Protein AF-A0A820AQL3-F1 (afdb_monomer_lite)

Radius of gyration: 40.83 Å; chains: 1; bounding box: 112×100×70 Å

Foldseek 3Di:
DVLVVVLVVVLVVCVVCPVPQDPDPCPNVCSCVVSVVVVVVVVVVVVVVVVVVVVVVPPPDDDDDDDDDDDDDDPVVVVVVVVVVVVVVVVVVVVVVVVVVVVVVVVVVPPDDDPDPDDDDDPPRDPPVQFDAAPQQRDTADPPAFDWDQDPVRDIGTHRDPVSVVCVVVVPHSCVPCNGPNVCVVVVNPDDPPPPPPPPPPDDDDDDDDPPDDPVRVVVVVPDDVVVVVVVVVVVVVVVVVVVD

Structure (mmCIF, N/CA/C/O backbone):
data_AF-A0A820AQL3-F1
#
_entry.id   AF-A0A820AQL3-F1
#
loop_
_atom_site.group_PDB
_atom_site.id
_atom_site.type_symbol
_atom_site.label_atom_id
_atom_site.label_alt_id
_atom_site.label_comp_id
_atom_site.label_asym_id
_atom_site.label_entity_id
_atom_site.label_seq_id
_atom_site.pdbx_PDB_ins_code
_atom_site.Cartn_x
_atom_site.Cartn_y
_atom_site.Cartn_z
_atom_site.occupancy
_atom_site.B_iso_or_equiv
_atom_site.auth_seq_id
_atom_site.auth_comp_id
_atom_site.auth_asym_id
_atom_site.auth_atom_id
_atom_site.pdbx_PDB_model_num
ATOM 1 N N . MET A 1 1 ? 27.859 33.025 -12.925 1.00 47.66 1 MET A N 1
ATOM 2 C CA . MET A 1 1 ? 26.865 32.312 -13.762 1.00 47.66 1 MET A CA 1
ATOM 3 C C . MET A 1 1 ? 26.983 30.787 -13.636 1.00 47.66 1 MET A C 1
ATOM 5 O O . MET A 1 1 ? 25.977 30.152 -13.358 1.00 47.66 1 MET A O 1
ATOM 9 N N . PHE A 1 2 ? 28.187 30.200 -13.704 1.00 46.31 2 PHE A N 1
ATOM 10 C CA . PHE A 1 2 ? 28.413 28.748 -13.532 1.00 46.31 2 PHE A CA 1
ATOM 11 C C . PHE A 1 2 ? 27.890 28.139 -12.211 1.00 46.31 2 PHE A C 1
ATOM 13 O O . PHE A 1 2 ? 27.293 27.067 -12.233 1.00 46.31 2 PHE A O 1
ATOM 20 N N . PHE A 1 3 ? 28.024 28.841 -11.079 1.00 51.28 3 PHE A N 1
ATOM 21 C CA . PHE A 1 3 ? 27.551 28.364 -9.765 1.00 51.28 3 PHE A CA 1
ATOM 22 C C . PHE A 1 3 ? 26.022 28.274 -9.621 1.00 51.28 3 PHE A C 1
ATOM 24 O O . PHE A 1 3 ? 25.519 27.458 -8.850 1.00 51.28 3 PHE A O 1
ATOM 31 N N . PHE A 1 4 ? 25.271 29.090 -10.364 1.00 53.94 4 PHE A N 1
ATOM 32 C CA . PHE A 1 4 ? 23.806 29.029 -10.354 1.00 53.94 4 PHE A CA 1
ATOM 33 C C . PHE A 1 4 ? 23.299 27.839 -11.179 1.00 53.94 4 PHE A C 1
ATOM 35 O O . PHE A 1 4 ? 22.382 27.145 -10.747 1.00 53.94 4 PHE A O 1
ATOM 42 N N . CYS A 1 5 ? 23.938 27.540 -12.316 1.00 53.72 5 CYS A N 1
ATOM 43 C CA . CYS A 1 5 ? 23.576 26.381 -13.135 1.00 53.72 5 CYS A CA 1
ATOM 44 C C . CYS A 1 5 ? 23.839 25.044 -12.426 1.00 53.72 5 CYS A C 1
ATOM 46 O O . CYS A 1 5 ? 23.007 24.144 -12.525 1.00 53.72 5 CYS A O 1
ATOM 48 N N . SER A 1 6 ? 24.943 24.903 -11.681 1.00 58.06 6 SER A N 1
ATOM 49 C CA . SER A 1 6 ? 25.246 23.649 -10.969 1.00 58.06 6 SER A CA 1
ATOM 50 C C . SER A 1 6 ? 24.235 23.342 -9.858 1.00 58.06 6 SER A C 1
ATOM 52 O O . SER A 1 6 ? 23.802 22.199 -9.727 1.00 58.06 6 SER A O 1
ATOM 54 N N . ASN A 1 7 ? 23.781 24.361 -9.120 1.00 59.97 7 ASN A N 1
ATOM 55 C CA . ASN A 1 7 ? 22.754 24.208 -8.085 1.00 59.97 7 ASN A CA 1
ATOM 56 C C . ASN A 1 7 ? 21.384 23.829 -8.672 1.00 59.97 7 ASN A C 1
ATOM 58 O O . ASN A 1 7 ? 20.703 22.961 -8.129 1.00 59.97 7 ASN A O 1
ATOM 62 N N . ILE A 1 8 ? 20.994 24.416 -9.809 1.00 63.12 8 ILE A N 1
ATOM 63 C CA . ILE A 1 8 ? 19.720 24.095 -10.476 1.00 63.12 8 ILE A CA 1
ATOM 64 C C . ILE A 1 8 ? 19.709 22.645 -10.982 1.00 63.12 8 ILE A C 1
ATOM 66 O O . ILE A 1 8 ? 18.712 21.945 -10.814 1.00 63.12 8 ILE A O 1
ATOM 70 N N . ILE A 1 9 ? 20.822 22.162 -11.545 1.00 62.19 9 ILE A N 1
ATOM 71 C CA . ILE A 1 9 ? 20.954 20.771 -12.009 1.00 62.19 9 ILE A CA 1
ATOM 72 C C . ILE A 1 9 ? 20.856 19.786 -10.833 1.00 62.19 9 ILE A C 1
ATOM 74 O O . ILE A 1 9 ? 20.228 18.731 -10.965 1.00 62.19 9 ILE A O 1
ATOM 78 N N . PHE A 1 10 ? 21.414 20.134 -9.670 1.00 60.38 10 PHE A N 1
ATOM 79 C CA . PHE A 1 10 ? 21.362 19.295 -8.470 1.00 60.38 10 PHE A CA 1
ATOM 80 C C . PHE A 1 10 ? 19.966 19.257 -7.835 1.00 60.38 10 PHE A C 1
ATOM 82 O O . PHE A 1 10 ? 19.490 18.184 -7.470 1.00 60.38 10 PHE A O 1
ATOM 89 N N . ILE A 1 11 ? 19.262 20.394 -7.791 1.00 60.78 11 ILE A N 1
ATOM 90 C CA . ILE A 1 11 ? 17.858 20.474 -7.353 1.00 60.78 11 ILE A CA 1
ATOM 91 C C . ILE A 1 11 ? 16.955 19.677 -8.301 1.00 60.78 11 ILE A C 1
ATOM 93 O O . ILE A 1 11 ? 16.119 18.897 -7.852 1.00 60.78 11 ILE A O 1
ATOM 97 N N . HIS A 1 12 ? 17.156 19.810 -9.614 1.00 60.25 12 HIS A N 1
ATOM 98 C CA . HIS A 1 12 ? 16.385 19.070 -10.612 1.00 60.25 12 HIS A CA 1
ATOM 99 C C . HIS A 1 12 ? 16.625 17.555 -10.514 1.00 60.25 12 HIS A C 1
ATOM 101 O O . HIS A 1 12 ? 15.682 16.766 -10.587 1.00 60.25 12 HIS A O 1
ATOM 107 N N . SER A 1 13 ? 17.873 17.143 -10.279 1.00 56.06 13 SER A N 1
ATOM 108 C CA . SER A 1 13 ? 18.220 15.740 -10.038 1.00 56.06 13 SER A CA 1
ATOM 109 C C . SER A 1 13 ? 17.605 15.235 -8.727 1.00 56.06 13 SER A C 1
ATOM 111 O O . SER A 1 13 ? 16.966 14.187 -8.726 1.00 56.06 13 SER A O 1
ATOM 113 N N . GLY A 1 14 ? 17.685 16.009 -7.640 1.00 56.53 14 GLY A N 1
ATOM 114 C CA . GLY A 1 14 ? 17.057 15.685 -6.354 1.00 56.53 14 GLY A CA 1
ATOM 115 C C . GLY A 1 14 ? 15.532 15.551 -6.430 1.00 56.53 14 GLY A C 1
ATOM 116 O O . GLY A 1 14 ? 14.967 14.635 -5.840 1.00 56.53 14 GLY A O 1
ATOM 117 N N . CYS A 1 15 ? 14.856 16.395 -7.217 1.00 55.09 15 CYS A N 1
ATOM 118 C CA . CYS A 1 15 ? 13.415 16.282 -7.459 1.00 55.09 15 CYS A CA 1
ATOM 119 C C . CYS A 1 15 ? 13.051 15.068 -8.326 1.00 55.09 15 CYS A C 1
ATOM 121 O O . CYS A 1 15 ? 12.043 14.416 -8.056 1.00 55.09 15 CYS A O 1
ATOM 123 N N . LYS A 1 16 ? 13.866 14.726 -9.336 1.00 50.19 16 LYS A N 1
ATOM 124 C CA . LYS A 1 16 ? 13.631 13.552 -10.194 1.00 50.19 16 LYS A CA 1
ATOM 125 C C . LYS A 1 16 ? 13.713 12.239 -9.406 1.00 50.19 16 LYS A C 1
ATOM 127 O O . LYS A 1 16 ? 12.907 11.348 -9.650 1.00 50.19 16 LYS A O 1
ATOM 132 N N . TYR A 1 17 ? 14.617 12.168 -8.427 1.00 49.00 17 TYR A N 1
ATOM 133 C CA . TYR A 1 17 ? 14.783 11.021 -7.527 1.00 49.00 17 TYR A CA 1
ATOM 134 C C . TYR A 1 17 ? 13.978 11.128 -6.220 1.00 49.00 17 TYR A C 1
ATOM 136 O O . TYR A 1 17 ? 14.077 10.249 -5.377 1.00 49.00 17 TYR A O 1
ATOM 144 N N . SER A 1 18 ? 13.107 12.132 -6.041 1.00 50.16 18 SER A N 1
ATOM 145 C CA . SER A 1 18 ? 12.208 12.201 -4.870 1.00 50.16 18 SER A CA 1
ATOM 146 C C . SER A 1 18 ? 11.239 11.012 -4.787 1.00 50.16 18 SER A C 1
ATOM 148 O O . SER A 1 18 ? 10.683 10.745 -3.722 1.00 50.16 18 SER A O 1
ATOM 150 N N . ASN A 1 19 ? 11.015 10.328 -5.912 1.00 46.38 19 ASN A N 1
ATOM 151 C CA . ASN A 1 19 ? 10.163 9.145 -6.002 1.00 46.38 19 ASN A CA 1
ATOM 152 C C . ASN A 1 19 ? 10.950 7.829 -5.850 1.00 46.38 19 ASN A C 1
ATOM 154 O O . ASN A 1 19 ? 10.332 6.783 -5.662 1.00 46.38 19 ASN A O 1
ATOM 158 N N . ASP A 1 20 ? 12.285 7.888 -5.887 1.00 48.34 20 ASP A N 1
ATOM 159 C CA . ASP A 1 20 ? 13.184 6.747 -5.732 1.00 48.34 20 ASP A CA 1
ATOM 160 C C . ASP A 1 20 ? 13.822 6.816 -4.342 1.00 48.34 20 ASP A C 1
ATOM 162 O O . ASP A 1 20 ? 14.602 7.710 -4.043 1.00 48.34 20 ASP A O 1
ATOM 166 N N . CYS A 1 21 ? 13.425 5.881 -3.479 1.00 51.12 21 CYS A N 1
ATOM 167 C CA . CYS A 1 21 ? 13.721 5.789 -2.045 1.00 51.12 21 CYS A CA 1
ATOM 168 C C . CYS A 1 21 ? 15.082 6.399 -1.608 1.00 51.12 21 CYS A C 1
ATOM 170 O O . CYS A 1 21 ? 16.100 5.704 -1.662 1.00 51.12 21 CYS A O 1
ATOM 172 N N . PRO A 1 22 ? 15.130 7.662 -1.129 1.00 48.88 22 PRO A N 1
ATOM 173 C CA . PRO A 1 22 ? 16.372 8.253 -0.646 1.00 48.88 22 PRO A CA 1
ATOM 174 C C . PRO A 1 22 ? 16.693 7.747 0.768 1.00 48.88 22 PRO A C 1
ATOM 176 O O . PRO A 1 22 ? 15.823 7.687 1.635 1.00 48.88 22 PRO A O 1
ATOM 179 N N . ILE A 1 23 ? 17.966 7.424 1.016 1.00 52.47 23 ILE A N 1
ATOM 180 C CA . ILE A 1 23 ? 18.467 6.845 2.279 1.00 52.47 23 ILE A CA 1
ATOM 181 C C . ILE A 1 23 ? 18.294 7.779 3.497 1.00 52.47 23 ILE A C 1
ATOM 183 O O . ILE A 1 23 ? 18.308 7.315 4.635 1.00 52.47 23 ILE A O 1
ATOM 187 N N . GLN A 1 24 ? 18.092 9.088 3.282 1.00 52.97 24 GLN A N 1
ATOM 188 C CA . GLN A 1 24 ? 17.836 10.071 4.340 1.00 52.97 24 GLN A CA 1
ATOM 189 C C . GLN A 1 24 ? 16.809 11.128 3.882 1.00 52.97 24 GLN A C 1
ATOM 191 O O . GLN A 1 24 ? 17.106 11.907 2.973 1.00 52.97 24 GLN A O 1
ATOM 196 N N . PRO A 1 25 ? 15.627 11.241 4.527 1.00 58.25 25 PRO A N 1
ATOM 197 C CA . PRO A 1 25 ? 14.600 12.222 4.148 1.00 58.25 25 PRO A CA 1
ATOM 198 C C . PRO A 1 25 ? 15.028 13.681 4.396 1.00 58.25 25 PRO A C 1
ATOM 200 O O . PRO A 1 25 ? 14.437 14.608 3.849 1.00 58.25 25 PRO A O 1
ATOM 203 N N . LEU A 1 26 ? 16.074 13.897 5.200 1.00 60.72 26 LEU A N 1
ATOM 204 C CA . LEU A 1 26 ? 16.623 15.217 5.522 1.00 60.72 26 LEU A CA 1
ATOM 205 C C . LEU A 1 26 ? 17.607 15.744 4.463 1.00 60.72 26 LEU A C 1
ATOM 207 O O . LEU A 1 26 ? 17.922 16.931 4.475 1.00 60.72 26 LEU A O 1
ATOM 211 N N . LEU A 1 27 ? 18.069 14.909 3.523 1.00 65.19 27 LEU A N 1
ATOM 212 C CA . LEU A 1 27 ? 19.092 15.288 2.537 1.00 65.19 27 LEU A CA 1
ATOM 213 C C . LEU A 1 27 ? 18.632 16.446 1.630 1.00 65.19 27 LEU A C 1
ATOM 215 O O . LEU A 1 27 ? 19.393 17.372 1.354 1.00 65.19 27 LEU A O 1
ATOM 219 N N . ILE A 1 28 ? 17.354 16.441 1.235 1.00 64.50 28 ILE A N 1
ATOM 220 C CA . ILE A 1 28 ? 16.739 17.510 0.429 1.00 64.50 28 ILE A CA 1
ATOM 221 C C . ILE A 1 28 ? 16.724 18.835 1.207 1.00 64.50 28 ILE A C 1
ATOM 223 O O . ILE A 1 28 ? 16.988 19.894 0.639 1.00 64.50 28 ILE A O 1
ATOM 227 N N . ILE A 1 29 ? 16.474 18.776 2.519 1.00 66.00 29 ILE A N 1
ATOM 228 C CA . ILE A 1 29 ? 16.432 19.947 3.403 1.00 66.00 29 ILE A CA 1
ATOM 229 C C . ILE A 1 29 ? 17.839 20.536 3.574 1.00 66.00 29 ILE A C 1
ATOM 231 O O . ILE A 1 29 ? 18.009 21.748 3.449 1.00 66.00 29 ILE A O 1
ATOM 235 N N . TYR A 1 30 ? 18.862 19.699 3.774 1.00 66.38 30 TYR A N 1
ATOM 236 C CA . TYR A 1 30 ? 20.252 20.157 3.880 1.00 66.38 30 TYR A CA 1
ATOM 237 C C . TYR A 1 30 ? 20.759 20.819 2.592 1.00 66.38 30 TYR A C 1
ATOM 239 O O . TYR A 1 30 ? 21.483 21.811 2.671 1.00 66.38 30 TYR A O 1
ATOM 247 N N . HIS A 1 31 ? 20.336 20.348 1.415 1.00 67.56 31 HIS A N 1
ATOM 248 C CA . HIS A 1 31 ? 20.703 20.990 0.149 1.00 67.56 31 HIS A CA 1
ATOM 249 C C . HIS A 1 31 ? 19.981 22.316 -0.101 1.00 67.56 31 HIS A C 1
ATOM 251 O O . HIS A 1 31 ? 20.602 23.263 -0.585 1.00 67.56 31 HIS A O 1
ATOM 257 N N . LEU A 1 32 ? 18.702 22.414 0.270 1.00 67.06 32 LEU A N 1
ATOM 258 C CA . LEU A 1 32 ? 17.932 23.658 0.185 1.00 67.06 32 LEU A CA 1
ATOM 259 C C . LEU A 1 32 ? 18.488 24.735 1.124 1.00 67.06 32 LEU A C 1
ATOM 261 O O . LEU A 1 32 ? 18.645 25.887 0.721 1.00 67.06 32 LEU A O 1
ATOM 265 N N . ILE A 1 33 ? 18.836 24.353 2.355 1.00 72.56 33 ILE A N 1
ATOM 266 C CA . ILE A 1 33 ? 19.375 25.275 3.359 1.00 72.56 33 ILE A CA 1
ATOM 267 C C . ILE A 1 33 ? 20.838 25.628 3.042 1.00 72.56 33 ILE A C 1
ATOM 269 O O . ILE A 1 33 ? 21.196 26.803 3.054 1.00 72.56 33 ILE A O 1
ATOM 273 N N . GLY A 1 34 ? 21.676 24.650 2.685 1.00 66.25 34 GLY A N 1
ATOM 274 C CA . GLY A 1 34 ? 23.095 24.872 2.384 1.00 66.25 34 GLY A CA 1
ATOM 275 C C . GLY A 1 34 ? 23.344 25.635 1.077 1.00 66.25 34 GLY A C 1
ATOM 276 O O . GLY A 1 34 ? 24.161 26.554 1.044 1.00 66.25 34 GLY A O 1
ATOM 277 N N . GLY A 1 35 ? 22.616 25.304 0.005 1.00 68.12 35 GLY A N 1
ATOM 278 C CA . GLY A 1 35 ? 22.754 25.968 -1.298 1.00 68.12 35 GLY A CA 1
ATOM 279 C C . GLY A 1 35 ? 22.045 27.325 -1.371 1.00 68.12 35 GLY A C 1
ATOM 280 O O . GLY A 1 35 ? 22.568 28.273 -1.967 1.00 68.12 35 GLY A O 1
ATOM 281 N N . GLY A 1 36 ? 20.878 27.448 -0.727 1.00 71.25 36 GLY A N 1
ATOM 282 C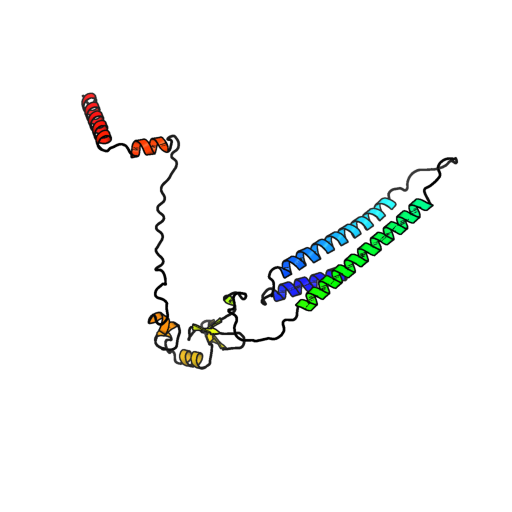 CA . GLY A 1 36 ? 20.074 28.673 -0.726 1.00 71.25 36 GLY A CA 1
ATOM 283 C C . GLY A 1 36 ? 20.710 29.809 0.077 1.00 71.25 36 GLY A C 1
ATOM 284 O O . GLY A 1 36 ? 20.846 30.921 -0.432 1.00 71.25 36 GLY A O 1
ATOM 285 N N . VAL A 1 37 ? 21.166 29.530 1.303 1.00 74.44 37 VAL A N 1
ATOM 286 C CA . VAL A 1 37 ? 21.764 30.550 2.186 1.00 74.44 37 VAL A CA 1
ATOM 287 C C . VAL A 1 37 ? 23.107 31.040 1.638 1.00 74.44 37 VAL A C 1
ATOM 289 O O . VAL A 1 37 ? 23.354 32.246 1.613 1.00 74.44 37 VAL A O 1
ATOM 292 N N . GLY A 1 38 ? 23.937 30.132 1.112 1.00 68.25 38 GLY A N 1
ATOM 293 C CA . GLY A 1 38 ? 25.199 30.497 0.464 1.00 68.25 38 GLY A CA 1
ATOM 294 C C . GLY A 1 38 ? 24.988 31.409 -0.749 1.00 68.25 38 GLY A C 1
ATOM 295 O O . GLY A 1 38 ? 25.639 32.445 -0.863 1.00 68.25 38 GLY A O 1
ATOM 296 N N . SER A 1 39 ? 24.028 31.085 -1.620 1.00 68.94 39 SER A N 1
ATOM 297 C CA . SER A 1 39 ? 23.745 31.877 -2.829 1.00 68.94 39 SER A CA 1
ATOM 298 C C . SER A 1 39 ? 23.207 33.277 -2.512 1.00 68.94 39 SER A C 1
ATOM 300 O O . SER A 1 39 ? 23.585 34.247 -3.171 1.00 68.94 39 SER A O 1
ATOM 302 N N . LEU A 1 40 ? 22.367 33.407 -1.481 1.00 70.50 40 LEU A N 1
ATOM 303 C CA . LEU A 1 40 ? 21.853 34.699 -1.017 1.00 70.50 40 LEU A CA 1
ATOM 304 C C . LEU A 1 40 ? 22.957 35.569 -0.404 1.00 70.50 40 LEU A C 1
ATOM 306 O O . LEU A 1 40 ? 22.997 36.774 -0.655 1.00 70.50 40 LEU A O 1
ATOM 310 N N . PHE A 1 41 ? 23.887 34.966 0.339 1.00 74.94 41 PHE A N 1
ATOM 311 C CA . PHE A 1 41 ? 25.035 35.672 0.907 1.00 74.94 41 PHE A CA 1
ATOM 312 C C . PHE A 1 41 ? 25.996 36.180 -0.183 1.00 74.94 41 PHE A C 1
ATOM 314 O O . PHE A 1 41 ? 26.417 37.337 -0.162 1.00 74.94 41 PHE A O 1
ATOM 321 N N . TRP A 1 42 ? 26.259 35.356 -1.202 1.00 72.50 42 TRP A N 1
ATOM 322 C CA . TRP A 1 42 ? 27.029 35.730 -2.395 1.00 72.50 42 TRP A CA 1
ATOM 323 C C . TRP A 1 42 ? 26.389 36.876 -3.189 1.00 72.50 42 TRP A C 1
ATOM 325 O O . TRP A 1 42 ? 27.073 37.819 -3.596 1.00 72.50 42 TRP A O 1
ATOM 335 N N . LEU A 1 43 ? 25.068 36.822 -3.381 1.00 72.81 43 LEU A N 1
ATOM 336 C CA . LEU A 1 43 ? 24.310 37.879 -4.049 1.00 72.81 43 LEU A CA 1
ATOM 337 C C . LEU A 1 43 ? 24.352 39.186 -3.242 1.00 72.81 43 LEU A C 1
ATOM 339 O O . LEU A 1 43 ? 24.530 40.259 -3.813 1.00 72.81 43 LEU A O 1
ATOM 343 N N . TRP A 1 44 ? 24.248 39.104 -1.914 1.00 77.62 44 TRP A N 1
ATOM 344 C CA . TRP A 1 44 ? 24.342 40.262 -1.026 1.00 77.62 44 TRP A CA 1
ATOM 345 C C . TRP A 1 44 ? 25.722 40.933 -1.084 1.00 77.62 44 TRP A C 1
ATOM 347 O O . TRP A 1 44 ? 25.789 42.158 -1.213 1.00 77.62 44 TRP A O 1
ATOM 357 N N . LEU A 1 45 ? 26.814 40.157 -1.083 1.00 74.25 45 LEU A N 1
ATOM 358 C CA . LEU A 1 45 ? 28.174 40.685 -1.251 1.00 74.25 45 LEU A CA 1
ATOM 359 C C . LEU A 1 45 ? 28.369 41.359 -2.615 1.00 74.25 45 LEU A C 1
ATOM 361 O O . LEU A 1 45 ? 28.912 42.462 -2.676 1.00 74.25 45 LEU A O 1
ATOM 365 N N . MET A 1 46 ? 27.856 40.763 -3.694 1.00 71.19 46 MET A N 1
ATOM 366 C CA . MET A 1 46 ? 27.904 41.364 -5.033 1.00 71.19 46 MET A CA 1
ATOM 367 C C . MET A 1 46 ? 27.091 42.663 -5.120 1.00 71.19 46 MET A C 1
ATOM 369 O O . MET A 1 46 ? 27.574 43.663 -5.647 1.00 71.19 46 MET A O 1
ATOM 373 N N . LEU A 1 47 ? 25.890 42.709 -4.539 1.00 72.00 47 LEU A N 1
ATOM 374 C CA . LEU A 1 47 ? 25.073 43.929 -4.489 1.00 72.00 47 LEU A CA 1
ATOM 375 C C . LEU A 1 47 ? 25.686 45.016 -3.592 1.00 72.00 47 LEU A C 1
ATOM 377 O O . LEU A 1 47 ? 25.471 46.205 -3.829 1.00 72.00 47 LEU A O 1
ATOM 381 N N . ARG A 1 48 ? 26.451 44.634 -2.564 1.00 75.69 48 ARG A N 1
ATOM 382 C CA . ARG A 1 48 ? 27.244 45.555 -1.737 1.00 75.69 48 ARG A CA 1
ATOM 383 C C . ARG A 1 48 ? 28.462 46.085 -2.500 1.00 75.69 48 ARG A C 1
ATOM 385 O O . ARG A 1 48 ? 28.767 47.269 -2.387 1.00 75.69 48 ARG A O 1
ATOM 392 N N . ALA A 1 49 ? 29.127 45.251 -3.298 1.00 65.88 49 ALA A N 1
ATOM 393 C CA . ALA A 1 49 ? 30.220 45.670 -4.176 1.00 65.88 49 ALA A CA 1
ATOM 394 C C . ALA A 1 49 ? 29.737 46.643 -5.268 1.00 65.88 49 ALA A C 1
ATOM 396 O O . ALA A 1 49 ? 30.393 47.647 -5.532 1.00 65.88 49 ALA A O 1
ATOM 397 N N . LEU A 1 50 ? 28.550 46.410 -5.838 1.00 63.88 50 LEU A N 1
ATOM 398 C CA . LEU A 1 50 ? 27.925 47.325 -6.800 1.00 63.88 50 LEU A CA 1
ATOM 399 C C . LEU A 1 50 ? 27.453 48.638 -6.154 1.00 63.88 50 LEU A C 1
ATOM 401 O O . LEU A 1 50 ? 27.571 49.694 -6.770 1.00 63.88 50 LEU A O 1
ATOM 405 N N . ARG A 1 51 ? 26.961 48.603 -4.905 1.00 65.81 51 ARG A N 1
ATOM 406 C CA . ARG A 1 51 ? 26.618 49.822 -4.148 1.00 65.81 51 ARG A CA 1
ATOM 407 C C . ARG A 1 51 ? 27.837 50.684 -3.821 1.00 65.81 51 ARG A C 1
ATOM 409 O O . ARG A 1 51 ? 27.721 51.898 -3.911 1.00 65.81 51 ARG A O 1
ATOM 416 N N . ARG A 1 52 ? 28.992 50.078 -3.517 1.00 60.53 52 ARG A N 1
ATOM 417 C CA . ARG A 1 52 ? 30.254 50.814 -3.308 1.00 60.53 52 ARG A CA 1
ATOM 418 C C . ARG A 1 52 ? 30.672 51.612 -4.546 1.00 60.53 52 ARG A C 1
ATOM 420 O O . ARG A 1 52 ? 30.930 52.799 -4.419 1.00 60.53 52 ARG A O 1
ATOM 427 N N . ARG A 1 53 ? 30.582 51.018 -5.743 1.00 55.72 53 ARG A N 1
ATOM 428 C CA . ARG A 1 53 ? 30.867 51.731 -7.007 1.00 55.72 53 ARG A CA 1
ATOM 429 C C . ARG A 1 53 ? 29.920 52.906 -7.282 1.00 55.72 53 ARG A C 1
ATOM 431 O O . ARG A 1 53 ? 30.311 53.868 -7.929 1.00 55.72 53 ARG A O 1
ATOM 438 N N . ARG A 1 54 ? 28.669 52.840 -6.805 1.00 57.28 54 ARG A N 1
ATOM 439 C CA . ARG A 1 54 ? 27.707 53.953 -6.918 1.00 57.28 54 ARG A CA 1
ATOM 440 C C . ARG A 1 54 ? 28.017 55.096 -5.943 1.00 57.28 54 ARG A C 1
ATOM 442 O O . ARG A 1 54 ? 27.685 56.235 -6.226 1.00 57.28 54 ARG A O 1
ATOM 449 N N . GLN A 1 55 ? 28.626 54.795 -4.798 1.00 52.97 55 GLN A N 1
ATOM 450 C CA . GLN A 1 55 ? 28.988 55.802 -3.800 1.00 52.97 55 GLN A CA 1
ATOM 451 C C . GLN A 1 55 ? 30.235 56.600 -4.215 1.00 52.97 55 GLN A C 1
ATOM 453 O O . GLN A 1 55 ? 30.300 57.788 -3.936 1.00 52.97 55 GLN A O 1
ATOM 458 N N . GLU A 1 56 ? 31.166 55.979 -4.947 1.00 55.56 56 GLU A N 1
ATOM 459 C CA . GLU A 1 56 ? 32.311 56.666 -5.576 1.00 55.56 56 GLU A CA 1
ATOM 460 C C . GLU A 1 56 ? 31.905 57.628 -6.705 1.00 55.56 56 GLU A C 1
ATOM 462 O O . GLU A 1 56 ? 32.651 58.544 -7.010 1.00 55.56 56 GLU A O 1
ATOM 467 N N . SER A 1 57 ? 30.725 57.459 -7.311 1.00 50.59 57 SER A N 1
ATOM 468 C CA . SER A 1 57 ? 30.239 58.305 -8.418 1.00 50.59 57 SER A CA 1
ATOM 469 C C . SER A 1 57 ? 29.357 59.481 -7.971 1.00 50.59 57 SER A C 1
ATOM 471 O O . SER A 1 57 ? 28.812 60.179 -8.816 1.00 50.59 57 SER A O 1
ATOM 473 N N . GLY A 1 58 ? 29.173 59.685 -6.661 1.00 49.62 58 GLY A N 1
ATOM 474 C CA . GLY A 1 58 ? 28.290 60.721 -6.106 1.00 49.62 58 GLY A CA 1
ATOM 475 C C . GLY A 1 58 ? 28.997 61.807 -5.294 1.00 49.62 58 GLY A C 1
ATOM 476 O O . GLY A 1 58 ? 28.339 62.433 -4.470 1.00 49.62 58 GLY A O 1
ATOM 477 N N . LEU A 1 59 ? 30.314 61.974 -5.448 1.00 49.94 59 LEU A N 1
ATOM 478 C CA . LEU A 1 59 ? 31.129 62.906 -4.655 1.00 49.94 59 LEU A CA 1
ATOM 479 C C . LEU A 1 59 ? 32.135 63.667 -5.537 1.00 49.94 59 LEU A C 1
ATOM 481 O O . LEU A 1 59 ? 33.283 63.866 -5.162 1.00 49.94 59 LEU A O 1
ATOM 485 N N . GLU A 1 60 ? 31.696 64.054 -6.732 1.00 51.28 60 GLU A N 1
ATOM 486 C CA . GLU A 1 60 ? 32.306 65.136 -7.505 1.00 51.28 60 GLU A CA 1
ATOM 487 C C . GLU A 1 60 ? 31.323 66.302 -7.439 1.00 51.28 60 GLU A C 1
ATOM 489 O O . GLU A 1 60 ? 30.310 66.244 -8.121 1.00 51.28 60 GLU A O 1
ATOM 494 N N . ASP A 1 61 ? 31.560 67.259 -6.541 1.00 47.03 61 ASP A N 1
ATOM 495 C CA . ASP A 1 61 ? 31.209 68.676 -6.695 1.00 47.03 61 ASP A CA 1
ATOM 496 C C . ASP A 1 61 ? 31.856 69.480 -5.540 1.00 47.03 61 ASP A C 1
ATOM 498 O O . ASP A 1 61 ? 31.898 69.012 -4.400 1.00 47.03 61 ASP A O 1
ATOM 502 N N . ASP A 1 62 ? 32.340 70.676 -5.892 1.00 40.62 62 ASP A N 1
ATOM 503 C CA . ASP A 1 62 ? 32.888 71.789 -5.086 1.00 40.62 62 ASP A CA 1
ATOM 504 C C . ASP A 1 62 ? 34.422 71.905 -4.879 1.00 40.62 62 ASP A C 1
ATOM 506 O O . ASP A 1 62 ? 35.015 71.419 -3.917 1.00 40.62 62 ASP A O 1
ATOM 510 N N . ASP A 1 63 ? 35.030 72.587 -5.860 1.00 41.25 63 ASP A N 1
ATOM 511 C CA . ASP A 1 63 ? 35.666 73.923 -5.761 1.00 41.25 63 ASP A CA 1
ATOM 512 C C . ASP A 1 63 ? 36.875 74.154 -4.818 1.00 41.25 63 ASP A C 1
ATOM 514 O O . ASP A 1 63 ? 36.762 74.271 -3.602 1.00 41.25 63 ASP A O 1
ATOM 518 N N . ASP A 1 64 ? 38.037 74.264 -5.473 1.00 46.22 64 ASP A N 1
ATOM 519 C CA . ASP A 1 64 ? 39.128 75.242 -5.342 1.00 46.22 64 ASP A CA 1
ATOM 520 C C . ASP A 1 64 ? 39.782 75.627 -3.987 1.00 46.22 64 ASP A C 1
ATOM 522 O O . ASP A 1 64 ? 39.235 76.312 -3.131 1.00 46.22 64 ASP A O 1
ATOM 526 N N . THR A 1 65 ? 41.107 75.385 -3.968 1.00 53.47 65 THR A N 1
ATOM 527 C CA . THR A 1 65 ? 42.203 76.182 -3.356 1.00 53.47 65 THR A CA 1
ATOM 528 C C . THR A 1 65 ? 42.286 76.359 -1.830 1.00 53.47 65 THR A C 1
ATOM 530 O O . THR A 1 65 ? 41.481 77.049 -1.226 1.00 53.47 65 THR A O 1
ATOM 533 N N . ASP A 1 66 ? 43.3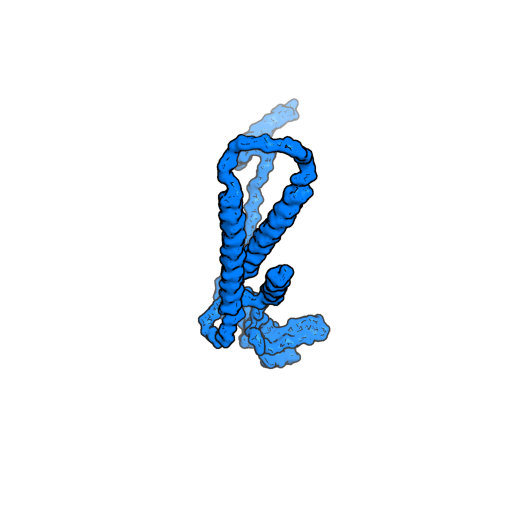64 75.847 -1.218 1.00 42.00 66 ASP A N 1
ATOM 534 C CA . ASP A 1 66 ? 44.488 76.622 -0.633 1.00 42.00 66 ASP A CA 1
ATOM 535 C C . ASP A 1 66 ? 45.356 75.722 0.281 1.00 42.00 66 ASP A C 1
ATOM 537 O O . ASP A 1 66 ? 44.880 74.769 0.900 1.00 42.00 66 ASP A O 1
ATOM 541 N N . TYR A 1 67 ? 46.658 75.998 0.320 1.00 57.19 67 TYR A N 1
ATOM 542 C CA . TYR A 1 67 ? 47.653 75.355 1.180 1.00 57.19 67 TYR A CA 1
ATOM 543 C C . TYR A 1 67 ? 47.504 75.863 2.631 1.00 57.19 67 TYR A C 1
ATOM 545 O O . TYR A 1 67 ? 47.472 77.068 2.834 1.00 57.19 67 TYR A O 1
ATOM 553 N N . ASP A 1 68 ? 47.489 74.994 3.653 1.00 41.38 68 ASP A N 1
ATOM 554 C CA . ASP A 1 68 ? 48.660 74.738 4.523 1.00 41.38 68 ASP A CA 1
ATOM 555 C C . ASP A 1 68 ? 48.347 73.855 5.765 1.00 41.38 68 ASP A C 1
ATOM 557 O O . ASP A 1 68 ? 47.254 73.856 6.323 1.00 41.38 68 ASP A O 1
ATOM 561 N N . ALA A 1 69 ? 49.385 73.113 6.160 1.00 48.94 69 ALA A N 1
ATOM 562 C CA . ALA A 1 69 ? 49.762 72.510 7.443 1.00 48.94 69 ALA A CA 1
ATOM 563 C C . ALA A 1 69 ? 48.731 71.911 8.439 1.00 48.94 69 ALA A C 1
ATOM 565 O O . ALA A 1 69 ? 47.936 72.603 9.067 1.00 48.94 69 ALA A O 1
ATOM 566 N N . HIS A 1 70 ? 48.994 70.626 8.747 1.00 44.56 70 HIS A N 1
ATOM 567 C CA . HIS A 1 70 ? 48.776 69.868 10.002 1.00 44.56 70 HIS A CA 1
ATOM 568 C C . HIS A 1 70 ? 47.749 68.721 9.956 1.00 44.56 70 HIS A C 1
ATOM 570 O O . HIS A 1 70 ? 46.639 68.860 10.451 1.00 44.56 70 HIS A O 1
ATOM 576 N N . LEU A 1 71 ? 48.174 67.534 9.499 1.00 42.19 71 LEU A N 1
ATOM 577 C CA . LEU A 1 71 ? 48.210 66.310 10.325 1.00 42.19 71 LEU A CA 1
ATOM 578 C C . LEU A 1 71 ? 48.864 65.159 9.541 1.00 42.19 71 LEU A C 1
ATOM 580 O O . LEU A 1 71 ? 48.521 64.892 8.392 1.00 42.19 71 LEU A O 1
ATOM 584 N N . GLU A 1 72 ? 49.807 64.477 10.186 1.00 47.81 72 GLU A N 1
ATOM 585 C CA . GLU A 1 72 ? 50.351 63.196 9.745 1.00 47.81 72 GLU A CA 1
ATOM 586 C C . GLU A 1 72 ? 49.271 62.096 9.684 1.00 47.81 72 GLU A C 1
ATOM 588 O O . GLU A 1 72 ? 48.265 62.144 10.389 1.00 47.81 72 GLU A O 1
ATOM 593 N N . ASP A 1 73 ? 49.583 61.056 8.905 1.00 41.50 73 ASP A N 1
ATOM 594 C CA . ASP A 1 73 ? 49.021 59.698 8.960 1.00 41.50 73 ASP A CA 1
ATOM 595 C C . ASP A 1 73 ? 47.659 59.456 8.276 1.00 41.50 73 ASP A C 1
ATOM 597 O O . ASP A 1 73 ? 46.590 59.508 8.880 1.00 41.50 73 ASP A O 1
ATOM 601 N N . SER A 1 74 ? 47.688 59.101 6.984 1.00 40.66 74 SER A N 1
ATOM 602 C CA . SER A 1 74 ? 46.557 58.394 6.345 1.00 40.66 74 SER A CA 1
ATOM 603 C C . SER A 1 74 ? 46.916 57.602 5.084 1.00 40.66 74 SER A C 1
ATOM 605 O O . SER A 1 74 ? 46.214 56.649 4.760 1.00 40.66 74 SER A O 1
ATOM 607 N N . SER A 1 75 ? 48.013 57.892 4.375 1.00 45.38 75 SER A N 1
ATOM 608 C CA . SER A 1 75 ? 48.303 57.202 3.100 1.00 45.38 75 SER A CA 1
ATOM 609 C C . SER A 1 75 ? 48.851 55.773 3.270 1.00 45.38 75 SER A C 1
ATOM 611 O O . SER A 1 75 ? 48.513 54.877 2.492 1.00 45.38 75 SER A O 1
ATOM 613 N N . SER A 1 76 ? 49.648 55.522 4.310 1.00 47.97 76 SER A N 1
ATOM 614 C CA . SER A 1 76 ? 50.192 54.201 4.668 1.00 47.97 76 SER A CA 1
ATOM 615 C C . SER A 1 76 ? 49.148 53.311 5.355 1.00 47.97 76 SER A C 1
ATOM 617 O O . SER A 1 76 ? 49.063 52.116 5.057 1.00 47.97 76 SER A O 1
ATOM 619 N N . GLY A 1 77 ? 48.305 53.892 6.216 1.00 45.06 77 GLY A N 1
ATOM 620 C CA . GLY A 1 77 ? 47.222 53.198 6.918 1.00 45.06 77 GLY A CA 1
ATOM 621 C C . GLY A 1 77 ? 46.063 52.755 6.015 1.00 45.06 77 GLY A C 1
ATOM 622 O O . GLY A 1 77 ? 45.582 51.629 6.166 1.00 45.06 77 GLY A O 1
ATOM 623 N N . GLN A 1 78 ? 45.640 53.580 5.045 1.00 47.44 78 GLN A N 1
ATOM 624 C CA . GLN A 1 78 ? 44.594 53.206 4.076 1.00 47.44 78 GLN A CA 1
ATOM 625 C C . GLN A 1 78 ? 45.043 52.037 3.196 1.00 47.44 78 GLN A C 1
ATOM 627 O O . GLN A 1 78 ? 44.329 51.054 3.053 1.00 47.44 78 GLN A O 1
ATOM 632 N N . ARG A 1 79 ? 46.271 52.088 2.672 1.00 46.53 79 ARG A N 1
ATOM 633 C CA . ARG A 1 79 ? 46.788 51.095 1.722 1.00 46.53 79 ARG A CA 1
ATOM 634 C C . ARG A 1 79 ? 47.014 49.722 2.371 1.00 46.53 79 ARG A C 1
ATOM 636 O O . ARG A 1 79 ? 46.804 48.699 1.725 1.00 46.53 79 ARG A O 1
ATOM 643 N N . LEU A 1 80 ? 47.372 49.674 3.662 1.00 49.91 80 LEU A N 1
ATOM 644 C CA . LEU A 1 80 ? 47.407 48.424 4.436 1.00 49.91 80 LEU A CA 1
ATOM 645 C C . LEU A 1 80 ? 45.994 47.883 4.724 1.00 49.91 80 LEU A C 1
ATOM 647 O O . LEU A 1 80 ? 45.782 46.672 4.653 1.00 49.91 80 LEU A O 1
ATOM 651 N N . LYS A 1 81 ? 45.027 48.766 5.019 1.00 52.06 81 LYS A N 1
ATOM 652 C CA . LYS A 1 81 ? 43.615 48.400 5.229 1.00 52.06 81 LYS A CA 1
ATOM 653 C C . LYS A 1 81 ? 42.970 47.886 3.943 1.00 52.06 81 LYS A C 1
ATOM 655 O O . LYS A 1 81 ? 42.307 46.858 3.993 1.00 52.06 81 LYS A O 1
ATOM 660 N N . ASP A 1 82 ? 43.232 48.509 2.801 1.00 58.06 82 ASP A N 1
ATOM 661 C CA . ASP A 1 82 ? 42.693 48.106 1.499 1.00 58.06 82 ASP A CA 1
ATOM 662 C C . ASP A 1 82 ? 43.285 46.769 1.038 1.00 58.06 82 ASP A C 1
ATOM 664 O O . ASP A 1 82 ? 42.545 45.861 0.651 1.00 58.06 82 ASP A O 1
ATOM 668 N N . ASN A 1 83 ? 44.601 46.582 1.190 1.00 57.59 83 ASN A N 1
ATOM 669 C CA . ASN A 1 83 ? 45.259 45.300 0.917 1.00 57.59 83 ASN A CA 1
ATOM 670 C C . ASN A 1 83 ? 44.799 44.195 1.891 1.00 57.59 83 ASN A C 1
ATOM 672 O O . ASN A 1 83 ? 44.663 43.035 1.498 1.00 57.59 83 ASN A O 1
ATOM 676 N N . GLY A 1 84 ? 44.514 44.547 3.150 1.00 62.16 84 GLY A N 1
ATOM 677 C CA . GLY A 1 84 ? 43.966 43.638 4.158 1.00 62.16 84 GLY A CA 1
ATOM 678 C C . GLY A 1 84 ? 42.510 43.248 3.894 1.00 62.16 84 GLY A C 1
ATOM 679 O O . GLY A 1 84 ? 42.144 42.090 4.076 1.00 62.16 84 GLY A O 1
ATOM 680 N N . ILE A 1 85 ? 41.683 44.174 3.404 1.00 68.88 85 ILE A N 1
ATOM 681 C CA . ILE A 1 85 ? 40.290 43.915 3.017 1.00 68.88 85 ILE A CA 1
ATOM 682 C C . ILE A 1 85 ? 40.243 42.946 1.834 1.00 68.88 85 ILE A C 1
ATOM 684 O O . ILE A 1 85 ? 39.516 41.956 1.898 1.00 68.88 85 ILE A O 1
ATOM 688 N N . TRP A 1 86 ? 41.061 43.166 0.801 1.00 65.94 86 TRP A N 1
ATOM 689 C CA . TRP A 1 86 ? 41.166 42.250 -0.340 1.00 65.94 86 TRP A CA 1
ATOM 690 C C . TRP A 1 86 ? 41.673 40.860 0.062 1.00 65.94 86 TRP A C 1
ATOM 692 O O . TRP A 1 86 ? 41.171 39.855 -0.440 1.00 65.94 86 TRP A O 1
ATOM 702 N N . PHE A 1 87 ? 42.624 40.781 0.998 1.00 74.88 87 PHE A N 1
ATOM 703 C CA . PHE A 1 87 ? 43.117 39.510 1.532 1.00 74.88 87 PHE A CA 1
ATOM 704 C C . PHE A 1 87 ? 42.043 38.755 2.328 1.00 74.88 87 PHE A C 1
ATOM 706 O O . PHE A 1 87 ? 41.864 37.552 2.136 1.00 74.88 87 PHE A O 1
ATOM 713 N N . MET A 1 88 ? 41.281 39.451 3.176 1.00 71.62 88 MET A N 1
ATOM 714 C CA . MET A 1 88 ? 40.179 38.848 3.934 1.00 71.62 88 MET A CA 1
ATOM 715 C C . MET A 1 88 ? 39.019 38.424 3.028 1.00 71.62 88 MET A C 1
ATOM 717 O O . MET A 1 88 ? 38.424 37.369 3.254 1.00 71.62 88 MET A O 1
ATOM 721 N N . GLU A 1 89 ? 38.725 39.189 1.972 1.00 72.56 89 GLU A N 1
ATOM 722 C CA . GLU A 1 89 ? 37.771 38.777 0.943 1.00 72.56 89 GLU A CA 1
ATOM 723 C C . GLU A 1 89 ? 38.293 37.522 0.217 1.00 72.56 89 GLU A C 1
ATOM 725 O O . GLU A 1 89 ? 37.588 36.517 0.179 1.00 72.56 89 GLU A O 1
ATOM 730 N N . LEU A 1 90 ? 39.549 37.484 -0.238 1.00 76.00 90 LEU A N 1
ATOM 731 C CA . LEU A 1 90 ? 40.136 36.304 -0.890 1.00 76.00 90 LEU A CA 1
ATOM 732 C C . LEU A 1 90 ? 40.099 35.047 -0.000 1.00 76.00 90 LEU A C 1
ATOM 734 O O . LEU A 1 90 ? 39.731 33.968 -0.469 1.00 76.00 90 LEU A O 1
ATOM 738 N N . LEU A 1 91 ? 40.425 35.177 1.288 1.00 78.69 91 LEU A N 1
ATOM 739 C CA . LEU A 1 91 ? 40.339 34.075 2.249 1.00 78.69 91 LEU A CA 1
ATOM 740 C C . LEU A 1 91 ? 38.901 33.579 2.434 1.00 78.69 91 LEU A C 1
ATOM 742 O O . LEU A 1 91 ? 38.674 32.368 2.469 1.00 78.69 91 LEU A O 1
ATOM 746 N N . ALA A 1 92 ? 37.921 34.484 2.499 1.00 72.50 92 ALA A N 1
ATOM 747 C CA . ALA A 1 92 ? 36.510 34.115 2.581 1.00 72.50 92 ALA A CA 1
ATOM 748 C C . ALA A 1 92 ? 36.032 33.393 1.307 1.00 72.50 92 ALA A C 1
ATOM 750 O O . ALA A 1 92 ? 35.312 32.398 1.394 1.00 72.50 92 ALA A O 1
ATOM 751 N N . PHE A 1 93 ? 36.476 33.833 0.125 1.00 76.88 93 PHE A N 1
ATOM 752 C CA . PHE A 1 93 ? 36.215 33.149 -1.146 1.00 76.88 93 PHE A CA 1
ATOM 753 C C . PHE A 1 93 ? 36.794 31.728 -1.151 1.00 76.88 93 PHE A C 1
ATOM 755 O O . PHE A 1 93 ? 36.082 30.777 -1.474 1.00 76.88 93 PHE A O 1
ATOM 762 N N . ILE A 1 94 ? 38.065 31.567 -0.767 1.00 77.38 94 ILE A N 1
ATOM 763 C CA . ILE A 1 94 ? 38.742 30.262 -0.722 1.00 77.38 94 ILE A CA 1
ATOM 764 C C . ILE A 1 94 ? 38.052 29.332 0.281 1.00 77.38 94 ILE A C 1
ATOM 766 O O . ILE A 1 94 ? 37.760 28.184 -0.051 1.00 77.38 94 ILE A O 1
ATOM 770 N N . PHE A 1 95 ? 37.715 29.824 1.474 1.00 80.12 95 PHE A N 1
ATOM 771 C CA . PHE A 1 95 ? 37.007 29.047 2.493 1.00 80.12 95 PHE A CA 1
ATOM 772 C C . PHE A 1 95 ? 35.637 28.556 2.000 1.00 80.12 95 PHE A C 1
ATOM 774 O O . PHE A 1 95 ? 35.283 27.391 2.194 1.00 80.12 95 PHE A O 1
ATOM 781 N N . LEU A 1 96 ? 34.887 29.410 1.298 1.00 73.38 96 LEU A N 1
ATOM 782 C CA . LEU A 1 96 ? 33.600 29.036 0.712 1.00 73.38 96 LEU A CA 1
ATOM 783 C C . LEU A 1 96 ? 33.754 28.032 -0.438 1.00 73.38 96 LEU A C 1
ATOM 785 O O . LEU A 1 96 ? 32.946 27.111 -0.536 1.00 73.38 96 LEU A O 1
ATOM 789 N N . LEU A 1 97 ? 34.793 28.149 -1.269 1.00 76.19 97 LEU A N 1
ATOM 790 C CA . LEU A 1 97 ? 35.081 27.185 -2.337 1.00 76.19 97 LEU A CA 1
ATOM 791 C C . LEU A 1 97 ? 35.490 25.816 -1.788 1.00 76.19 97 LEU A C 1
ATOM 793 O O . LEU A 1 97 ? 35.024 24.796 -2.298 1.00 76.19 97 LEU A O 1
ATOM 797 N N . VAL A 1 98 ? 36.312 25.779 -0.738 1.00 81.50 98 VAL A N 1
ATOM 798 C CA . VAL A 1 98 ? 36.716 24.537 -0.065 1.00 81.50 98 VAL A CA 1
ATOM 799 C C . VAL A 1 98 ? 35.515 23.891 0.621 1.00 81.50 98 VAL A C 1
ATOM 801 O O . VAL A 1 98 ? 35.267 22.710 0.408 1.00 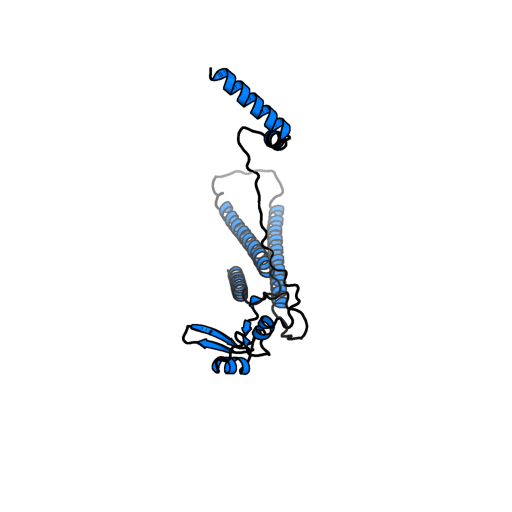81.50 98 VAL A O 1
ATOM 804 N N . SER A 1 99 ? 34.715 24.660 1.362 1.00 73.44 99 SER A N 1
ATOM 805 C CA . SER A 1 99 ? 33.494 24.168 2.016 1.00 73.44 99 SER A CA 1
ATOM 806 C C . SER A 1 99 ? 32.465 23.642 1.006 1.00 73.44 99 SER A C 1
ATOM 808 O O . SER A 1 99 ? 31.918 22.551 1.175 1.00 73.44 99 SER A O 1
ATOM 810 N N . PHE A 1 100 ? 32.267 24.353 -0.109 1.00 78.56 100 PHE A N 1
ATOM 811 C CA . PHE A 1 100 ? 31.406 23.901 -1.200 1.00 78.56 100 PHE A CA 1
ATOM 812 C C . PHE A 1 100 ? 31.941 22.613 -1.832 1.00 78.56 100 PHE A C 1
ATOM 814 O O . PHE A 1 100 ? 31.184 21.664 -2.020 1.00 78.56 100 PHE A O 1
ATOM 821 N N . SER A 1 101 ? 33.241 22.537 -2.117 1.00 75.44 101 SER A N 1
ATOM 822 C CA . SER A 1 101 ? 33.865 21.349 -2.713 1.00 75.44 101 SER A CA 1
ATOM 823 C C . SER A 1 101 ? 33.811 20.142 -1.773 1.00 75.44 101 SER A C 1
ATOM 825 O O . SER A 1 101 ? 33.495 19.045 -2.220 1.00 75.44 101 SER A O 1
ATOM 827 N N . MET A 1 102 ? 34.016 20.342 -0.469 1.00 74.56 102 MET A N 1
ATOM 828 C CA . MET A 1 102 ? 33.900 19.306 0.561 1.00 74.56 102 MET A CA 1
ATOM 829 C C . MET A 1 102 ? 32.452 18.812 0.702 1.00 74.56 102 MET A C 1
ATOM 831 O O . MET A 1 102 ? 32.221 17.609 0.790 1.00 74.56 102 MET A O 1
ATOM 835 N N . GLY A 1 103 ? 31.468 19.718 0.656 1.00 72.94 103 GLY A N 1
ATOM 836 C CA . GLY A 1 103 ? 30.045 19.368 0.676 1.00 72.94 103 GLY A CA 1
ATOM 837 C C . GLY A 1 103 ? 29.600 18.606 -0.575 1.00 72.94 103 GLY A C 1
ATOM 838 O O . GLY A 1 103 ? 28.873 17.617 -0.474 1.00 72.94 103 GLY A O 1
ATOM 839 N N . ASN A 1 104 ? 30.086 19.007 -1.755 1.00 70.75 104 ASN A N 1
ATOM 840 C CA . ASN A 1 104 ? 29.831 18.285 -3.006 1.00 70.75 104 ASN A CA 1
ATOM 841 C C . ASN A 1 104 ? 30.519 16.911 -3.015 1.00 70.75 104 ASN A C 1
ATOM 843 O O . ASN A 1 104 ? 29.890 15.926 -3.390 1.00 70.75 104 ASN A O 1
ATOM 847 N N . TYR A 1 105 ? 31.768 16.823 -2.547 1.00 73.94 105 TYR A N 1
ATOM 848 C CA . TYR A 1 105 ? 32.514 15.567 -2.438 1.00 73.94 105 TYR A CA 1
ATOM 849 C C . TYR A 1 105 ? 31.862 14.588 -1.452 1.00 73.94 105 TYR A C 1
ATOM 851 O O . TYR A 1 105 ? 31.706 13.414 -1.772 1.00 73.94 105 TYR A O 1
ATOM 859 N N . TRP A 1 106 ? 31.401 15.073 -0.295 1.00 66.31 106 TRP A N 1
ATOM 860 C CA . TRP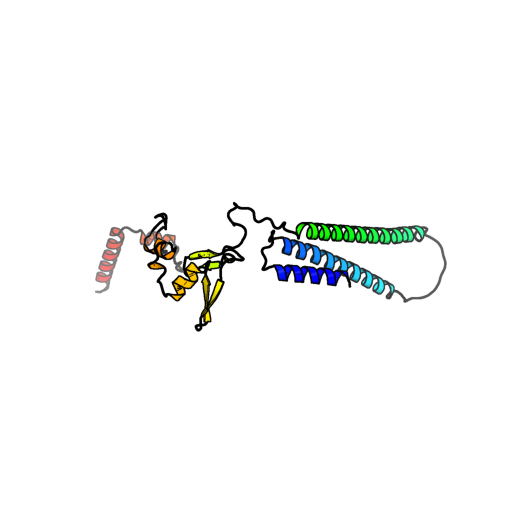 A 1 106 ? 30.637 14.278 0.672 1.00 66.31 106 TRP A CA 1
ATOM 861 C C . TRP A 1 106 ? 29.302 13.788 0.092 1.00 66.31 106 TRP A C 1
ATOM 863 O O . TRP A 1 106 ? 28.917 12.640 0.280 1.00 66.31 106 TRP A O 1
ATOM 873 N N . THR A 1 107 ? 28.617 14.624 -0.691 1.00 61.91 107 THR A N 1
ATOM 874 C CA . THR A 1 107 ? 27.367 14.225 -1.357 1.00 61.91 107 THR A CA 1
ATOM 875 C C . THR A 1 107 ? 27.616 13.167 -2.438 1.00 61.91 107 THR A C 1
ATOM 877 O O . THR A 1 107 ? 26.857 12.206 -2.552 1.00 61.91 107 THR A O 1
ATOM 880 N N . TRP A 1 108 ? 28.691 13.302 -3.220 1.00 58.88 108 TRP A N 1
ATOM 881 C CA . TRP A 1 108 ? 29.063 12.334 -4.258 1.00 58.88 108 TRP A CA 1
ATOM 882 C C . TRP A 1 108 ? 29.589 11.015 -3.689 1.00 58.88 108 TRP A C 1
ATOM 884 O O . TRP A 1 108 ? 29.334 9.971 -4.284 1.00 58.88 108 TRP A O 1
ATOM 894 N N . SER A 1 109 ? 30.260 11.029 -2.534 1.00 63.44 109 SER A N 1
ATOM 895 C CA . SER A 1 109 ? 30.692 9.797 -1.864 1.00 63.44 109 SER A CA 1
ATOM 896 C C . SER A 1 109 ? 29.524 9.009 -1.260 1.00 63.44 109 SER A C 1
ATOM 898 O O . SER A 1 109 ? 29.609 7.790 -1.141 1.00 63.44 109 SER A O 1
ATOM 900 N N . ILE A 1 110 ? 28.411 9.679 -0.943 1.00 59.19 110 ILE A N 1
ATOM 901 C CA . ILE A 1 110 ? 27.180 9.054 -0.434 1.00 59.19 110 ILE A CA 1
ATOM 902 C C . ILE A 1 110 ? 26.281 8.522 -1.566 1.00 59.19 110 ILE A C 1
ATOM 904 O O . ILE A 1 110 ? 25.485 7.613 -1.338 1.00 59.19 110 ILE A O 1
ATOM 908 N N . PHE A 1 111 ? 26.387 9.051 -2.793 1.00 58.31 111 PHE A N 1
ATOM 909 C CA . PHE A 1 111 ? 25.408 8.809 -3.867 1.00 58.31 111 PHE A CA 1
ATOM 910 C C . PHE A 1 111 ? 25.448 7.403 -4.503 1.00 58.31 111 PHE A C 1
ATOM 912 O O . PHE A 1 111 ? 24.643 7.111 -5.387 1.00 58.31 111 PHE A O 1
ATOM 919 N N . TRP A 1 112 ? 26.325 6.495 -4.070 1.00 45.06 112 TRP A N 1
ATOM 920 C CA . TRP A 1 112 ? 26.379 5.150 -4.644 1.00 45.06 112 TRP A CA 1
ATOM 921 C C . TRP A 1 112 ? 26.003 4.071 -3.623 1.00 45.06 112 TRP A C 1
ATOM 923 O O . TRP A 1 112 ? 26.841 3.681 -2.810 1.00 45.06 112 TRP A O 1
ATOM 933 N N . PRO A 1 113 ? 24.761 3.549 -3.641 1.00 52.12 113 PRO A N 1
ATOM 934 C CA . PRO A 1 113 ? 24.461 2.331 -2.911 1.00 52.12 113 PRO A CA 1
ATOM 935 C C . PRO A 1 113 ? 25.154 1.160 -3.615 1.00 52.12 113 PRO A C 1
ATOM 937 O O . PRO A 1 113 ? 24.975 0.944 -4.818 1.00 52.12 113 PRO A O 1
ATOM 940 N N . ALA A 1 114 ? 25.937 0.390 -2.860 1.00 48.91 114 ALA A N 1
ATOM 941 C CA . ALA A 1 114 ? 26.392 -0.917 -3.307 1.00 48.91 114 ALA A CA 1
ATOM 942 C C . ALA A 1 114 ? 25.169 -1.781 -3.655 1.00 48.91 114 ALA A C 1
ATOM 944 O O . ALA A 1 114 ? 24.111 -1.695 -3.022 1.00 48.91 114 ALA A O 1
ATOM 945 N N . ARG A 1 115 ? 25.286 -2.569 -4.725 1.00 50.66 115 ARG A N 1
ATOM 946 C CA . ARG A 1 115 ? 24.212 -3.411 -5.259 1.00 50.66 115 ARG A CA 1
ATOM 947 C C . ARG A 1 115 ? 24.074 -4.667 -4.397 1.00 50.66 115 ARG A C 1
ATOM 949 O O . ARG A 1 115 ? 24.274 -5.775 -4.885 1.00 50.66 115 ARG A O 1
ATOM 956 N N . ASP A 1 116 ? 23.727 -4.494 -3.131 1.00 39.50 116 ASP A N 1
ATOM 957 C CA . ASP A 1 116 ? 23.773 -5.576 -2.158 1.00 39.50 116 ASP A CA 1
ATOM 958 C C . ASP A 1 116 ? 22.344 -6.038 -1.876 1.00 39.50 116 ASP A C 1
ATOM 960 O O . ASP A 1 116 ? 21.620 -5.490 -1.047 1.00 39.50 116 ASP A O 1
ATOM 964 N N . MET A 1 117 ? 21.907 -7.052 -2.628 1.00 48.72 117 MET A N 1
ATOM 965 C CA . MET A 1 117 ? 20.737 -7.841 -2.261 1.00 48.72 117 MET A CA 1
ATOM 966 C C . MET A 1 117 ? 21.193 -8.896 -1.256 1.00 48.72 117 MET A C 1
ATOM 968 O O . MET A 1 117 ? 21.656 -9.964 -1.647 1.00 48.72 117 MET A O 1
ATOM 972 N N . THR A 1 118 ? 21.081 -8.591 0.035 1.00 41.44 118 THR A N 1
ATOM 973 C CA . THR A 1 118 ? 21.278 -9.573 1.104 1.00 41.44 118 THR A CA 1
ATOM 974 C C . THR A 1 118 ? 20.044 -9.676 1.997 1.00 41.44 118 THR A C 1
ATOM 976 O O . THR A 1 118 ? 19.534 -8.717 2.571 1.00 41.44 118 THR A O 1
ATOM 979 N N . GLU A 1 119 ? 19.548 -10.910 2.019 1.00 58.81 119 GLU A N 1
ATOM 980 C CA . GLU A 1 119 ? 18.575 -11.542 2.900 1.00 58.81 119 GLU A CA 1
ATOM 981 C C . GLU A 1 119 ? 18.578 -10.982 4.348 1.00 58.81 119 GLU A C 1
ATOM 983 O O . GLU A 1 119 ? 19.630 -10.847 4.966 1.00 58.81 119 GLU A O 1
ATOM 988 N N . THR A 1 120 ? 17.383 -10.791 4.931 1.00 48.69 120 THR A N 1
ATOM 989 C CA . THR A 1 120 ? 17.080 -10.672 6.386 1.00 48.69 120 THR A CA 1
ATOM 990 C C . THR A 1 120 ? 17.144 -9.314 7.114 1.00 48.69 120 THR A C 1
ATOM 992 O O . THR A 1 120 ? 17.661 -9.227 8.225 1.00 48.69 120 THR A O 1
ATOM 995 N N . GLN A 1 121 ? 16.459 -8.275 6.623 1.00 43.56 121 GLN A N 1
ATOM 996 C CA . GLN A 1 121 ? 15.945 -7.207 7.509 1.00 43.56 121 GLN A CA 1
ATOM 997 C C . GLN A 1 121 ? 14.493 -6.844 7.133 1.00 43.56 121 GLN A C 1
ATOM 999 O O . GLN A 1 121 ? 14.183 -6.743 5.941 1.00 43.56 121 GLN A O 1
ATOM 1004 N N . PRO A 1 122 ? 13.567 -6.686 8.103 1.00 44.41 122 PRO A N 1
ATOM 1005 C CA . PRO A 1 122 ? 12.204 -6.253 7.819 1.00 44.41 122 PRO A CA 1
ATOM 1006 C C . PRO A 1 122 ? 12.236 -4.808 7.301 1.00 44.41 122 PRO A C 1
ATOM 1008 O O . PRO A 1 122 ? 12.933 -3.944 7.828 1.00 44.41 122 PRO A O 1
ATOM 1011 N N . ILE A 1 123 ? 11.530 -4.570 6.199 1.00 50.66 123 ILE A N 1
ATOM 1012 C CA . ILE A 1 123 ? 11.572 -3.319 5.438 1.00 50.66 123 ILE A CA 1
ATOM 1013 C C . ILE A 1 123 ? 10.731 -2.265 6.175 1.00 50.66 123 ILE A C 1
ATOM 1015 O O . ILE A 1 123 ? 9.572 -2.052 5.830 1.00 50.66 123 ILE A O 1
ATOM 1019 N N . ASP A 1 124 ? 11.310 -1.624 7.190 1.00 47.81 124 ASP A N 1
ATOM 1020 C CA . ASP A 1 124 ? 10.671 -0.527 7.937 1.00 47.81 124 ASP A CA 1
ATOM 1021 C C . ASP A 1 124 ? 10.946 0.860 7.319 1.00 47.81 124 ASP A C 1
ATOM 1023 O O . ASP A 1 124 ? 10.350 1.856 7.722 1.00 47.81 124 ASP A O 1
ATOM 1027 N N . TRP A 1 125 ? 11.825 0.946 6.313 1.00 48.69 125 TRP A N 1
ATOM 1028 C CA . TRP A 1 125 ? 12.277 2.215 5.717 1.00 48.69 125 TRP A CA 1
ATOM 1029 C C . TRP A 1 125 ? 11.734 2.499 4.312 1.00 48.69 125 TRP A C 1
ATOM 1031 O O . TRP A 1 125 ? 11.882 3.610 3.808 1.00 48.69 125 TRP A O 1
ATOM 1041 N N . CYS A 1 126 ? 11.060 1.541 3.678 1.00 46.56 126 CYS A N 1
ATOM 1042 C CA . CYS A 1 126 ? 10.356 1.776 2.423 1.00 46.56 126 CYS A CA 1
ATOM 1043 C C . CYS A 1 126 ? 8.861 1.741 2.727 1.00 46.56 126 CYS A C 1
ATOM 1045 O O . CYS A 1 126 ? 8.365 0.739 3.246 1.00 46.56 126 CYS A O 1
ATOM 1047 N N . ASN A 1 127 ? 8.139 2.829 2.439 1.00 41.84 127 ASN A N 1
ATOM 1048 C CA . ASN A 1 127 ? 6.685 2.846 2.566 1.00 41.84 127 ASN A CA 1
ATOM 1049 C C . ASN A 1 127 ? 6.112 1.552 1.964 1.00 41.84 127 ASN A C 1
ATOM 1051 O O . ASN A 1 127 ? 6.441 1.174 0.838 1.00 41.84 127 ASN A O 1
ATOM 1055 N N . HIS A 1 128 ? 5.215 0.896 2.703 1.00 47.59 128 HIS A N 1
ATOM 1056 C CA . HIS A 1 128 ? 4.477 -0.309 2.300 1.00 47.59 128 HIS A CA 1
ATOM 1057 C C . HIS A 1 128 ? 3.810 -0.223 0.905 1.00 47.59 128 HIS A C 1
ATOM 1059 O O . HIS A 1 128 ? 3.290 -1.224 0.415 1.00 47.59 128 HIS A O 1
ATOM 1065 N N . SER A 1 129 ? 3.803 0.956 0.279 1.00 51.47 129 SER A N 1
ATOM 1066 C CA . SER A 1 129 ? 3.291 1.259 -1.052 1.00 51.47 129 SER A CA 1
ATOM 1067 C C . SER A 1 129 ? 4.162 0.784 -2.220 1.00 51.47 129 SER A C 1
ATOM 1069 O O . SER A 1 129 ? 3.654 0.781 -3.336 1.00 51.47 129 SER A O 1
ATOM 1071 N N . LEU A 1 130 ? 5.428 0.389 -2.017 1.00 56.25 130 LEU A N 1
ATOM 1072 C CA . LEU A 1 130 ? 6.292 -0.045 -3.134 1.00 56.25 130 LEU A CA 1
ATOM 1073 C C . LEU A 1 130 ? 6.189 -1.548 -3.455 1.00 56.25 130 LEU A C 1
ATOM 1075 O O . LEU A 1 130 ? 6.634 -1.998 -4.509 1.00 56.25 130 LEU A O 1
ATOM 1079 N N . LEU A 1 131 ? 5.590 -2.333 -2.555 1.00 71.38 131 LEU A N 1
ATOM 1080 C CA . LEU A 1 131 ? 5.347 -3.759 -2.762 1.00 71.38 131 LEU A CA 1
ATOM 1081 C C . LEU A 1 131 ? 3.952 -3.955 -3.345 1.00 71.38 131 LEU A C 1
ATOM 1083 O O . LEU A 1 131 ? 2.941 -3.850 -2.647 1.00 71.38 131 LEU A O 1
ATOM 1087 N N . GLU A 1 132 ? 3.900 -4.279 -4.633 1.00 85.50 132 GLU A N 1
ATOM 1088 C CA . GLU A 1 132 ? 2.647 -4.633 -5.288 1.00 85.50 132 GLU A CA 1
ATOM 1089 C C . GLU A 1 132 ? 2.100 -5.946 -4.713 1.00 85.50 132 GLU A C 1
ATOM 1091 O O . GLU A 1 132 ? 2.842 -6.846 -4.318 1.00 85.50 132 GLU A O 1
ATOM 1096 N N . ILE A 1 133 ? 0.777 -6.082 -4.649 1.00 90.69 133 ILE A N 1
ATOM 1097 C CA . ILE A 1 133 ? 0.131 -7.304 -4.161 1.00 90.69 133 ILE A CA 1
ATOM 1098 C C . ILE A 1 133 ? -0.466 -8.042 -5.351 1.00 90.69 133 ILE A C 1
ATOM 1100 O O . ILE A 1 133 ? -1.196 -7.467 -6.155 1.00 90.69 133 ILE A O 1
ATOM 1104 N N . CYS A 1 134 ? -0.212 -9.346 -5.434 1.00 94.00 134 CYS A N 1
ATOM 1105 C CA . CYS A 1 134 ? -0.817 -10.193 -6.451 1.00 94.00 134 CYS A CA 1
ATOM 1106 C C . CYS A 1 134 ? -2.342 -10.241 -6.291 1.00 94.00 134 CYS A C 1
ATOM 1108 O O . CYS A 1 134 ? -2.847 -10.745 -5.283 1.00 94.00 134 CYS A O 1
ATOM 1110 N N . ASN A 1 135 ? -3.083 -9.833 -7.324 1.00 94.50 135 ASN A N 1
ATOM 1111 C CA . ASN A 1 135 ? -4.550 -9.806 -7.318 1.00 94.50 135 ASN A CA 1
ATOM 1112 C C . ASN A 1 135 ? -5.191 -11.190 -7.109 1.00 94.50 135 ASN A C 1
ATOM 1114 O O . ASN A 1 135 ? -6.336 -11.275 -6.670 1.00 94.50 135 ASN A O 1
ATOM 1118 N N . TYR A 1 136 ? -4.493 -12.277 -7.460 1.00 96.19 136 TYR A N 1
ATOM 1119 C CA . TYR A 1 136 ? -5.026 -13.636 -7.337 1.00 96.19 136 TYR A CA 1
ATOM 1120 C C . TYR A 1 136 ? -4.652 -14.295 -6.009 1.00 96.19 136 TYR A C 1
ATOM 1122 O O . TYR A 1 136 ? -5.504 -14.833 -5.305 1.00 96.19 136 TYR A O 1
ATOM 1130 N N . SER A 1 137 ? -3.365 -14.289 -5.663 1.00 94.25 137 SER A N 1
ATOM 1131 C CA . SER A 1 137 ? -2.866 -15.024 -4.503 1.00 94.25 137 SER A CA 1
ATOM 1132 C C . SER A 1 137 ? -2.866 -14.208 -3.215 1.00 94.25 137 SER A C 1
ATOM 1134 O O . SER A 1 137 ? -2.967 -14.803 -2.143 1.00 94.25 137 SER A O 1
ATOM 1136 N N . GLY A 1 138 ? -2.781 -12.878 -3.308 1.00 92.06 138 GLY A N 1
ATOM 1137 C CA . GLY A 1 138 ? -2.616 -11.976 -2.169 1.00 92.06 138 GLY A CA 1
ATOM 1138 C C . GLY A 1 138 ? -1.197 -11.945 -1.590 1.00 92.06 138 GLY A C 1
ATOM 1139 O O . GLY A 1 138 ? -1.005 -11.400 -0.508 1.00 92.06 138 GLY A O 1
ATOM 1140 N N . TYR A 1 139 ? -0.212 -12.539 -2.275 1.00 91.75 139 TYR A N 1
ATOM 1141 C CA . TYR A 1 139 ? 1.201 -12.446 -1.895 1.00 91.75 139 TYR A CA 1
ATOM 1142 C C . TYR A 1 139 ? 1.831 -11.139 -2.382 1.00 91.75 139 TYR A C 1
ATOM 1144 O O . TYR A 1 139 ? 1.424 -10.602 -3.414 1.00 91.75 139 TYR A O 1
ATOM 1152 N N . LYS A 1 140 ? 2.836 -10.663 -1.641 1.00 89.31 140 LYS A N 1
ATOM 1153 C CA . LYS A 1 140 ? 3.654 -9.502 -2.007 1.00 89.31 140 LYS A CA 1
ATOM 1154 C C . LYS A 1 140 ? 4.521 -9.842 -3.225 1.00 89.31 140 LYS A C 1
ATOM 1156 O O . LYS A 1 140 ? 5.028 -10.959 -3.325 1.00 89.31 140 LYS A O 1
ATOM 1161 N N . ILE A 1 141 ? 4.651 -8.894 -4.143 1.00 88.94 141 ILE A N 1
ATOM 1162 C CA . ILE A 1 141 ? 5.457 -8.973 -5.358 1.00 88.94 141 ILE A CA 1
ATOM 1163 C C . ILE A 1 141 ? 6.617 -7.999 -5.186 1.00 88.94 141 ILE A C 1
ATOM 1165 O O . ILE A 1 141 ? 6.407 -6.813 -4.935 1.00 88.94 141 ILE A O 1
ATOM 1169 N N . TYR A 1 142 ? 7.831 -8.527 -5.297 1.00 85.56 142 TYR A N 1
ATOM 1170 C CA . TYR A 1 142 ? 9.055 -7.739 -5.252 1.00 85.56 142 TYR A CA 1
ATOM 1171 C C . TYR A 1 142 ? 9.385 -7.169 -6.640 1.00 85.56 142 TYR A C 1
ATOM 1173 O O . TYR A 1 142 ? 8.985 -7.765 -7.649 1.00 85.56 142 TYR A O 1
ATOM 1181 N N . PRO A 1 143 ? 10.111 -6.040 -6.716 1.00 85.31 143 PRO A N 1
ATOM 1182 C CA . PRO A 1 143 ? 10.560 -5.474 -7.986 1.00 85.31 143 PRO A CA 1
ATOM 1183 C C . PRO A 1 143 ? 11.275 -6.517 -8.859 1.00 85.31 143 PRO A C 1
ATOM 1185 O O . PRO A 1 143 ? 12.020 -7.353 -8.354 1.00 85.31 143 PRO A O 1
ATOM 1188 N N . GLY A 1 144 ? 11.021 -6.494 -10.170 1.00 83.75 144 GLY A N 1
ATOM 1189 C CA . GLY A 1 144 ? 11.581 -7.466 -11.121 1.00 83.75 144 GLY A CA 1
ATOM 1190 C C . GLY A 1 144 ? 10.833 -8.804 -11.212 1.00 83.75 144 GLY A C 1
ATOM 1191 O O . GLY A 1 144 ? 11.174 -9.628 -12.059 1.00 83.75 144 GLY A O 1
ATOM 1192 N N . HIS A 1 145 ? 9.786 -9.021 -10.408 1.00 86.50 145 HIS A N 1
ATOM 1193 C CA . HIS A 1 145 ? 8.962 -10.229 -10.466 1.00 86.50 145 HIS A CA 1
ATOM 1194 C C . HIS A 1 145 ? 7.540 -9.977 -10.971 1.00 86.50 145 HIS A C 1
ATOM 1196 O O . HIS A 1 145 ? 6.963 -8.901 -10.828 1.00 86.50 145 HIS A O 1
ATOM 1202 N N . GLY A 1 146 ? 6.935 -11.042 -11.498 1.00 90.44 146 GLY A N 1
ATOM 1203 C CA . GLY A 1 146 ? 5.535 -11.055 -11.895 1.00 90.44 146 GLY A CA 1
ATOM 1204 C C . GLY A 1 146 ? 5.258 -10.445 -13.265 1.00 90.44 146 GLY A C 1
ATOM 1205 O O . GLY A 1 146 ? 6.143 -10.262 -14.096 1.00 90.44 146 GLY A O 1
ATOM 1206 N N . LYS A 1 147 ? 3.973 -10.210 -13.529 1.00 91.62 147 LYS A N 1
ATOM 1207 C CA . LYS A 1 147 ? 3.475 -9.612 -14.768 1.00 91.62 147 LYS A CA 1
ATOM 1208 C C . LYS A 1 147 ? 2.233 -8.782 -14.480 1.00 91.62 147 LYS A C 1
ATOM 1210 O O . LYS A 1 147 ? 1.340 -9.219 -13.750 1.00 91.62 147 LYS A O 1
ATOM 1215 N N . ARG A 1 148 ? 2.147 -7.619 -15.120 1.00 93.50 148 ARG A N 1
ATOM 1216 C CA . ARG A 1 148 ? 0.958 -6.767 -15.135 1.00 93.50 148 ARG A CA 1
ATOM 1217 C C . ARG A 1 148 ? 0.160 -7.033 -16.411 1.00 93.50 148 ARG A C 1
ATOM 1219 O O . ARG A 1 148 ? 0.705 -6.989 -17.509 1.00 93.50 148 ARG A O 1
ATOM 1226 N N . VAL A 1 149 ? -1.122 -7.339 -16.260 1.00 94.25 149 VAL A N 1
ATOM 1227 C CA . VAL A 1 149 ? -2.057 -7.595 -17.360 1.00 94.25 149 VAL A CA 1
ATOM 1228 C C . VAL A 1 149 ? -3.187 -6.581 -17.269 1.00 94.25 149 VAL A C 1
ATOM 1230 O O . VAL A 1 149 ? -3.841 -6.463 -16.234 1.00 94.25 149 VAL A O 1
ATOM 1233 N N . VAL A 1 150 ? -3.417 -5.851 -18.355 1.00 95.12 150 VAL A N 1
ATOM 1234 C CA . VAL A 1 150 ? -4.530 -4.906 -18.479 1.00 95.12 150 VAL A CA 1
ATOM 1235 C C . VAL A 1 150 ? -5.652 -5.608 -19.235 1.00 95.12 150 VAL A C 1
ATOM 1237 O O . VAL A 1 150 ? -5.431 -6.131 -20.325 1.00 95.12 150 VAL A O 1
ATOM 1240 N N . LYS A 1 151 ? -6.839 -5.686 -18.631 1.00 92.12 151 LYS A N 1
ATOM 1241 C CA . LYS A 1 151 ? -8.028 -6.239 -19.293 1.00 92.12 151 LYS A CA 1
ATOM 1242 C C . LYS A 1 151 ? -8.692 -5.197 -20.189 1.00 92.12 151 LYS A C 1
ATOM 1244 O O . LYS A 1 151 ? -8.465 -4.004 -20.022 1.00 92.12 151 LYS A O 1
ATOM 1249 N N . VAL A 1 152 ? -9.578 -5.663 -21.070 1.00 95.12 152 VAL A N 1
ATOM 1250 C CA . VAL A 1 152 ? -10.402 -4.812 -21.949 1.00 95.12 152 VAL A CA 1
ATOM 1251 C C . VAL A 1 152 ? -11.210 -3.780 -21.148 1.00 95.12 152 VAL A C 1
ATOM 1253 O O . VAL A 1 152 ? -11.337 -2.643 -21.579 1.00 95.12 152 VAL A O 1
ATOM 1256 N N . ASP A 1 153 ? -11.642 -4.125 -19.930 1.00 94.31 153 ASP A N 1
ATOM 1257 C CA . ASP A 1 153 ? -12.340 -3.216 -19.002 1.00 94.31 153 ASP A CA 1
ATOM 1258 C C . ASP A 1 153 ? -11.464 -2.057 -18.462 1.00 94.31 153 ASP A C 1
ATOM 1260 O O . ASP A 1 153 ? -11.887 -1.337 -17.559 1.00 94.31 153 ASP A O 1
ATOM 1264 N N . GLY A 1 154 ? -10.196 -1.951 -18.874 1.00 93.62 154 GLY A N 1
ATOM 1265 C CA . GLY A 1 154 ? -9.207 -1.018 -18.318 1.00 93.62 154 GLY A CA 1
ATOM 1266 C C . GLY A 1 154 ? -8.673 -1.412 -16.935 1.00 93.62 154 GLY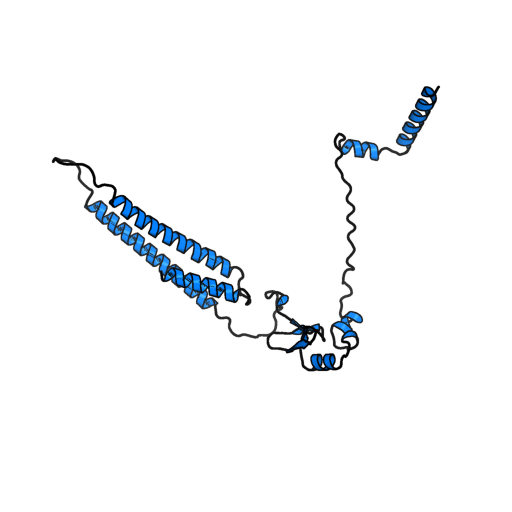 A C 1
ATOM 1267 O O . GLY A 1 154 ? -7.789 -0.755 -16.387 1.00 93.62 154 GLY A O 1
ATOM 1268 N N . LYS A 1 155 ? -9.171 -2.508 -16.348 1.00 92.38 155 LYS A N 1
ATOM 1269 C CA . LYS A 1 155 ? -8.727 -2.990 -15.034 1.00 92.38 155 LYS A CA 1
ATOM 1270 C C . LYS A 1 155 ? -7.348 -3.631 -15.130 1.00 92.38 155 LYS A C 1
ATOM 1272 O O . LYS A 1 155 ? -7.133 -4.580 -15.888 1.00 92.38 155 LYS A O 1
ATOM 1277 N N . VAL A 1 156 ? -6.441 -3.146 -14.291 1.00 93.69 156 VAL A N 1
ATOM 1278 C CA . VAL A 1 156 ? -5.084 -3.670 -14.159 1.00 93.69 156 VAL A CA 1
ATOM 1279 C C . VAL A 1 156 ? -5.066 -4.797 -13.128 1.00 93.69 156 VAL A C 1
ATOM 1281 O O . VAL A 1 156 ? -5.480 -4.626 -11.980 1.00 93.69 156 VAL A O 1
ATOM 1284 N N . HIS A 1 157 ? -4.571 -5.961 -13.535 1.00 94.19 157 HIS A N 1
ATOM 1285 C CA . HIS A 1 157 ? -4.303 -7.085 -12.650 1.00 94.19 157 HIS A CA 1
ATOM 1286 C C . HIS A 1 157 ? -2.814 -7.390 -12.627 1.00 94.19 157 HIS A C 1
ATOM 1288 O O . HIS A 1 157 ? -2.183 -7.555 -13.669 1.00 94.19 157 HIS A O 1
ATOM 1294 N N . ILE A 1 158 ? -2.262 -7.501 -11.427 1.00 94.44 158 ILE A N 1
ATOM 1295 C CA . ILE A 1 158 ? -0.857 -7.804 -11.210 1.00 94.44 158 ILE A CA 1
ATOM 1296 C C . ILE A 1 158 ? -0.777 -9.234 -10.671 1.00 94.44 158 ILE A C 1
ATOM 1298 O O . ILE A 1 158 ? -1.478 -9.607 -9.724 1.00 94.44 158 ILE A O 1
ATOM 1302 N N . TYR A 1 159 ? 0.053 -10.061 -11.300 1.00 96.75 159 TYR A N 1
ATOM 1303 C CA . TYR A 1 159 ? 0.231 -11.465 -10.949 1.00 96.75 159 TYR A CA 1
ATOM 1304 C C . TYR A 1 159 ? 1.678 -11.743 -10.557 1.00 96.75 159 TYR A C 1
ATOM 1306 O O . TYR A 1 159 ? 2.592 -11.380 -11.287 1.00 96.75 159 TYR A O 1
ATOM 1314 N N . LEU A 1 160 ? 1.881 -12.458 -9.446 1.00 95.06 160 LEU A N 1
ATOM 1315 C CA . LEU A 1 160 ? 3.215 -12.850 -8.972 1.00 95.06 160 LEU A CA 1
ATOM 1316 C C . LEU A 1 160 ? 3.916 -13.834 -9.923 1.00 95.06 160 LEU A C 1
ATOM 1318 O O . LEU A 1 160 ? 5.122 -13.766 -10.114 1.00 95.06 160 LEU A O 1
ATOM 1322 N N . ASN A 1 161 ? 3.173 -14.788 -10.487 1.00 94.56 161 ASN A N 1
ATOM 1323 C CA . ASN A 1 161 ? 3.715 -15.833 -11.355 1.00 94.56 161 ASN A CA 1
ATOM 1324 C C . ASN A 1 161 ? 2.689 -16.297 -12.401 1.00 94.56 161 ASN A C 1
ATOM 1326 O O . ASN A 1 161 ? 1.487 -16.023 -12.300 1.00 94.56 161 ASN A O 1
ATOM 1330 N N . SER A 1 162 ? 3.162 -17.071 -13.379 1.00 94.69 162 SER A N 1
ATOM 1331 C CA . SER A 1 162 ? 2.330 -17.674 -14.429 1.00 94.69 162 SER A CA 1
ATOM 1332 C C . SER A 1 162 ? 1.237 -18.595 -13.873 1.00 94.69 162 SER A C 1
ATOM 1334 O O . SER A 1 162 ? 0.151 -18.673 -14.442 1.00 94.69 162 SER A O 1
ATOM 1336 N N . LYS A 1 163 ? 1.461 -19.244 -12.720 1.00 95.56 163 LYS A N 1
ATOM 1337 C CA . LYS A 1 163 ? 0.445 -20.050 -12.016 1.00 95.56 163 LYS A CA 1
ATOM 1338 C C . LYS A 1 163 ? -0.762 -19.206 -11.593 1.00 95.56 163 LYS A C 1
ATOM 1340 O O . LYS A 1 163 ? -1.901 -19.639 -11.783 1.00 95.56 163 LYS A O 1
ATOM 1345 N N . CYS A 1 164 ? -0.526 -18.022 -11.025 1.00 96.06 164 CYS A N 1
ATOM 1346 C CA . CYS A 1 164 ? -1.578 -17.078 -10.646 1.00 96.06 164 CYS A CA 1
ATOM 1347 C C . CYS A 1 164 ? -2.342 -16.595 -11.878 1.00 96.06 164 CYS A C 1
ATOM 1349 O O . CYS A 1 164 ? -3.571 -16.617 -11.868 1.00 96.06 164 CYS A O 1
ATOM 1351 N N . GLN A 1 165 ? -1.616 -16.226 -12.937 1.00 95.62 165 GLN A N 1
ATOM 1352 C CA . GLN A 1 165 ? -2.211 -15.751 -14.184 1.00 95.62 165 GLN A CA 1
ATOM 1353 C C . GLN A 1 165 ? -3.100 -16.829 -14.823 1.00 95.62 165 GLN A C 1
ATOM 1355 O O . GLN A 1 165 ? -4.301 -16.624 -14.952 1.00 95.62 165 GLN A O 1
ATOM 1360 N N . ARG A 1 166 ? -2.564 -18.029 -15.087 1.00 96.06 166 ARG A N 1
ATOM 1361 C CA . ARG A 1 166 ? -3.327 -19.146 -15.675 1.00 96.06 166 ARG A CA 1
ATOM 1362 C C . ARG A 1 166 ? -4.560 -19.510 -14.850 1.00 96.06 166 ARG A C 1
ATOM 1364 O O . ARG A 1 166 ? -5.603 -19.838 -15.399 1.00 96.06 166 ARG A O 1
ATOM 1371 N N . SER A 1 167 ? -4.461 -19.460 -13.521 1.00 96.38 167 SER A N 1
ATOM 1372 C CA . SER A 1 167 ? -5.611 -19.737 -12.652 1.00 96.38 167 SER A CA 1
ATOM 1373 C C . SER A 1 167 ? -6.705 -18.673 -12.772 1.00 96.38 167 SER A C 1
ATOM 1375 O O . SER A 1 167 ? -7.888 -19.017 -12.748 1.00 96.38 167 SER A O 1
ATOM 1377 N N . ALA A 1 168 ? -6.318 -17.404 -12.920 1.00 94.94 168 ALA A N 1
ATOM 1378 C CA . ALA A 1 168 ? -7.242 -16.305 -13.170 1.00 94.94 168 ALA A CA 1
ATOM 1379 C C . ALA A 1 168 ? -7.864 -16.385 -14.574 1.00 94.94 168 ALA A C 1
ATOM 1381 O O . ALA A 1 168 ? -9.067 -16.162 -14.706 1.00 94.94 168 ALA A O 1
ATOM 1382 N N . ASP A 1 169 ? -7.084 -16.774 -15.585 1.00 94.19 169 ASP A N 1
ATOM 1383 C CA . ASP A 1 169 ? -7.546 -16.965 -16.966 1.00 94.19 169 ASP A CA 1
ATOM 1384 C C . ASP A 1 169 ? -8.548 -18.127 -17.060 1.00 94.19 169 ASP A C 1
ATOM 1386 O O . ASP A 1 169 ? -9.598 -18.001 -17.685 1.00 94.19 169 ASP A O 1
ATOM 1390 N N . MET A 1 170 ? -8.309 -19.214 -16.313 1.00 96.25 170 MET A N 1
ATOM 1391 C CA . MET A 1 170 ? -9.268 -20.311 -16.103 1.00 96.25 170 MET A CA 1
ATOM 1392 C C . MET A 1 170 ? -10.480 -19.921 -15.235 1.00 96.25 170 MET A C 1
ATOM 1394 O O . MET A 1 170 ? -11.277 -20.784 -14.869 1.00 96.25 170 MET A O 1
ATOM 1398 N N . ARG A 1 171 ? -10.612 -18.647 -14.842 1.00 94.44 171 ARG A N 1
ATOM 1399 C CA . ARG A 1 171 ? -11.713 -18.114 -14.020 1.00 94.44 171 ARG A CA 1
ATOM 1400 C C . ARG A 1 171 ? -11.898 -18.850 -12.687 1.00 94.44 171 ARG A C 1
ATOM 1402 O O . ARG A 1 171 ? -12.999 -18.903 -12.136 1.00 94.44 171 ARG A O 1
ATOM 1409 N N . ARG A 1 172 ? -10.822 -19.410 -12.121 1.00 96.50 172 ARG A N 1
ATOM 1410 C CA . ARG A 1 172 ? -10.875 -20.044 -10.797 1.00 96.50 172 ARG A CA 1
ATOM 1411 C C . ARG A 1 172 ? -11.031 -18.963 -9.732 1.00 96.50 172 ARG A C 1
ATOM 1413 O O . ARG A 1 172 ? -10.322 -17.964 -9.733 1.00 96.50 172 ARG A O 1
ATOM 1420 N N . ASN A 1 173 ? -11.955 -19.153 -8.793 1.00 95.75 173 ASN A N 1
ATOM 1421 C CA . ASN A 1 173 ? -12.148 -18.188 -7.713 1.00 95.75 173 ASN A CA 1
ATOM 1422 C C . ASN A 1 173 ? -11.049 -18.371 -6.646 1.00 95.75 173 ASN A C 1
ATOM 1424 O O . ASN A 1 173 ? -10.993 -19.447 -6.039 1.00 95.75 173 ASN A O 1
ATOM 1428 N N . PRO A 1 174 ? -10.224 -17.350 -6.337 1.00 96.50 174 PRO A N 1
ATOM 1429 C CA . PRO A 1 174 ? -9.152 -17.473 -5.349 1.00 96.50 174 PRO A CA 1
ATOM 1430 C C . PRO A 1 174 ? -9.673 -17.884 -3.964 1.00 96.50 174 PRO A C 1
ATOM 1432 O O . PRO A 1 174 ? -9.013 -18.633 -3.252 1.00 96.50 174 PRO A O 1
ATOM 1435 N N . ARG A 1 175 ? -10.919 -17.540 -3.607 1.00 95.00 175 ARG A N 1
ATOM 1436 C CA . ARG A 1 175 ? -11.550 -17.936 -2.330 1.00 95.00 175 ARG A CA 1
ATOM 1437 C C . ARG A 1 175 ? -11.843 -19.435 -2.204 1.00 95.00 175 ARG A C 1
ATOM 1439 O O . ARG A 1 175 ? -12.183 -19.877 -1.109 1.00 95.00 175 ARG A O 1
ATOM 1446 N N . ARG A 1 176 ? -11.757 -20.199 -3.299 1.00 95.31 176 ARG A N 1
ATOM 1447 C CA . ARG A 1 176 ? -11.886 -21.668 -3.323 1.00 95.31 176 ARG A CA 1
ATOM 1448 C C . ARG A 1 176 ? -10.530 -22.375 -3.400 1.00 95.31 176 ARG A C 1
ATOM 1450 O O . ARG A 1 176 ? -10.475 -23.585 -3.232 1.00 95.31 176 ARG A O 1
ATOM 1457 N N . VAL A 1 177 ? -9.445 -21.639 -3.645 1.00 95.69 177 VAL A N 1
ATOM 1458 C CA . VAL A 1 177 ? -8.110 -22.202 -3.857 1.00 95.69 177 VAL A CA 1
ATOM 1459 C C . VAL A 1 177 ? -7.284 -22.099 -2.581 1.00 95.69 177 VAL A C 1
ATOM 1461 O O . VAL A 1 177 ? -6.918 -21.006 -2.152 1.00 95.69 177 VAL A O 1
ATOM 1464 N N . THR A 1 178 ? -6.968 -23.258 -2.005 1.00 94.62 178 THR A N 1
ATOM 1465 C CA . THR A 1 178 ? -6.451 -23.435 -0.637 1.00 94.62 178 THR A CA 1
ATOM 1466 C C . THR A 1 178 ? -5.174 -22.662 -0.315 1.00 94.62 178 THR A C 1
ATOM 1468 O O . THR A 1 178 ? -5.026 -22.172 0.803 1.00 94.62 178 THR A O 1
ATOM 1471 N N . TRP A 1 179 ? -4.267 -22.527 -1.285 1.00 92.88 179 TRP A N 1
ATOM 1472 C CA . TRP A 1 179 ? -2.962 -21.884 -1.100 1.00 92.88 179 TRP A CA 1
ATOM 1473 C C . TRP A 1 179 ? -3.006 -20.350 -1.148 1.00 92.88 179 TRP A C 1
ATOM 1475 O O . TRP A 1 179 ? -1.999 -19.707 -0.875 1.00 92.88 179 TRP A O 1
ATOM 1485 N N . THR A 1 180 ? -4.141 -19.735 -1.496 1.00 95.25 180 THR A N 1
ATOM 1486 C CA . THR A 1 180 ? -4.238 -18.269 -1.560 1.00 95.25 180 THR A CA 1
ATOM 1487 C C . THR A 1 180 ? -4.470 -17.650 -0.183 1.00 95.25 180 THR A C 1
ATOM 1489 O O . THR A 1 180 ? -5.127 -18.228 0.690 1.00 95.25 180 THR A O 1
ATOM 1492 N N . VAL A 1 181 ? -4.014 -16.409 -0.004 1.00 93.44 181 VAL A N 1
ATOM 1493 C CA . VAL A 1 181 ? -4.294 -15.613 1.199 1.00 93.44 181 VAL A CA 1
ATOM 1494 C C . VAL A 1 181 ? -5.803 -15.396 1.363 1.00 93.44 181 VAL A C 1
ATOM 1496 O O . VAL A 1 181 ? -6.327 -15.474 2.473 1.00 93.44 181 VAL A O 1
ATOM 1499 N N . TYR A 1 182 ? -6.539 -15.215 0.261 1.00 94.12 182 TYR A N 1
ATOM 1500 C CA . TYR A 1 182 ? -7.995 -15.042 0.279 1.00 94.12 182 TYR A CA 1
ATOM 1501 C C . TYR A 1 182 ? -8.740 -16.259 0.838 1.00 94.12 182 TYR A C 1
ATOM 1503 O O . TYR A 1 182 ? -9.672 -16.094 1.630 1.00 94.12 182 TYR A O 1
ATOM 1511 N N . TYR A 1 183 ? -8.336 -17.475 0.456 1.00 95.12 183 TYR A N 1
ATOM 1512 C CA . TYR A 1 183 ? -8.900 -18.700 1.021 1.00 95.12 183 TYR A CA 1
ATOM 1513 C C . TYR A 1 183 ? -8.612 -18.798 2.515 1.00 95.12 183 TYR A C 1
ATOM 1515 O O . TYR A 1 183 ? -9.527 -19.060 3.298 1.00 95.12 183 TYR A O 1
ATOM 1523 N N . ARG A 1 184 ? -7.360 -18.551 2.919 1.00 94.06 184 ARG A N 1
ATOM 1524 C CA . ARG A 1 184 ? -6.950 -18.592 4.329 1.00 94.06 184 ARG A CA 1
ATOM 1525 C C . ARG A 1 184 ? -7.752 -17.602 5.170 1.00 94.06 184 ARG A C 1
ATOM 1527 O O . ARG A 1 184 ? -8.265 -17.997 6.207 1.00 94.06 184 ARG A O 1
ATOM 1534 N N . ARG A 1 185 ? -7.972 -16.379 4.677 1.00 90.69 185 ARG A N 1
ATOM 1535 C CA . ARG A 1 185 ? -8.780 -15.349 5.353 1.00 90.69 185 ARG A CA 1
ATOM 1536 C C . ARG A 1 185 ? -10.251 -15.751 5.491 1.00 90.69 185 ARG A C 1
ATOM 1538 O O . ARG A 1 185 ? -10.815 -15.614 6.569 1.00 90.69 185 ARG A O 1
ATOM 1545 N N . LYS A 1 186 ? -10.859 -16.310 4.433 1.00 92.81 186 LYS A N 1
ATOM 1546 C CA . LYS A 1 186 ? -12.243 -16.827 4.477 1.00 92.81 186 LYS A CA 1
ATOM 1547 C C . LYS A 1 186 ? -12.405 -17.939 5.521 1.00 92.81 186 LYS A C 1
ATOM 1549 O O . LYS A 1 186 ? -13.420 -17.983 6.203 1.00 92.81 186 LYS A O 1
ATOM 1554 N N . HIS A 1 187 ? -11.407 -18.813 5.645 1.00 93.50 187 HIS A N 1
ATOM 1555 C CA . HIS A 1 187 ? -11.422 -19.954 6.565 1.00 93.50 187 HIS A CA 1
ATOM 1556 C C . HIS A 1 187 ? -10.687 -19.676 7.884 1.00 93.50 187 HIS A C 1
ATOM 1558 O O . HIS A 1 187 ? -10.365 -20.622 8.596 1.00 93.50 187 HIS A O 1
ATOM 1564 N N . LYS A 1 188 ? -10.382 -18.405 8.192 1.00 89.00 188 LYS A N 1
ATOM 1565 C CA . LYS A 1 188 ? -9.682 -17.967 9.415 1.00 89.00 188 LYS A CA 1
ATOM 1566 C C . LYS A 1 188 ? -8.374 -18.725 9.711 1.00 89.00 188 LYS A C 1
ATOM 1568 O O . LYS A 1 188 ? -7.968 -18.871 10.856 1.00 89.00 188 LYS A O 1
ATOM 1573 N N . LYS A 1 189 ? -7.677 -19.203 8.677 1.00 87.62 189 LYS A N 1
ATOM 1574 C CA . LYS A 1 189 ? -6.413 -19.936 8.826 1.00 87.62 189 LYS A CA 1
ATOM 1575 C C . LYS A 1 189 ? -5.254 -18.966 9.046 1.00 87.62 189 LYS A C 1
ATOM 1577 O O . LYS A 1 189 ? -4.857 -18.274 8.108 1.00 87.62 189 LYS A O 1
ATOM 1582 N N . GLY A 1 190 ? -4.660 -18.989 10.236 1.00 75.81 190 GLY A N 1
ATOM 1583 C CA . GLY A 1 190 ? -3.465 -18.202 10.565 1.00 75.81 190 GLY A CA 1
ATOM 1584 C C . GLY A 1 190 ? -3.727 -16.725 10.865 1.00 75.81 190 GLY A C 1
ATOM 1585 O O . GLY A 1 190 ? -2.780 -15.950 10.887 1.00 75.81 190 GLY A O 1
ATOM 1586 N N . ALA A 1 191 ? -4.984 -16.329 11.079 1.00 69.19 191 ALA A N 1
ATOM 1587 C CA . ALA A 1 191 ? -5.272 -15.078 11.770 1.00 69.19 191 ALA A CA 1
ATOM 1588 C C . ALA A 1 191 ? -5.164 -15.354 13.274 1.00 69.19 191 ALA A C 1
ATOM 1590 O O . ALA A 1 191 ? -5.800 -16.292 13.757 1.00 69.19 191 ALA A O 1
ATOM 1591 N N . SER A 1 192 ? -4.370 -14.572 14.008 1.00 58.78 192 SER A N 1
ATOM 1592 C CA . SER A 1 192 ? -4.509 -14.534 15.460 1.00 58.78 192 SER A CA 1
ATOM 1593 C C . SER A 1 192 ? -5.912 -14.010 15.763 1.00 58.78 192 SER A C 1
ATOM 1595 O O . SER A 1 192 ? -6.355 -13.005 15.211 1.00 58.78 192 SER A O 1
ATOM 1597 N N . GLU A 1 193 ? -6.649 -14.708 16.620 1.00 59.03 193 GLU A N 1
ATOM 1598 C CA . GLU A 1 193 ? -8.057 -14.439 16.953 1.00 59.03 193 GLU A CA 1
ATOM 1599 C C . GLU A 1 193 ? -8.282 -13.075 17.655 1.00 59.03 193 GLU A C 1
ATOM 1601 O O . GLU A 1 193 ? -9.397 -12.707 18.017 1.00 59.03 193 GLU A O 1
ATOM 1606 N N . GLN A 1 194 ? -7.213 -12.285 17.785 1.00 54.44 194 GLN A N 1
ATOM 1607 C CA . GLN A 1 194 ? -7.143 -10.957 18.379 1.00 54.44 194 GLN A CA 1
ATOM 1608 C C . GLN A 1 194 ? -7.317 -9.817 17.358 1.00 54.44 194 GLN A C 1
ATOM 1610 O O . GLN A 1 194 ? -6.856 -8.702 17.601 1.00 54.44 194 GLN A O 1
ATOM 1615 N N . GLU A 1 195 ? -8.004 -10.022 16.228 1.00 61.16 195 GLU A N 1
ATOM 1616 C CA . GLU A 1 195 ? -8.601 -8.874 15.533 1.00 61.16 195 GLU A CA 1
ATOM 1617 C C . GLU A 1 195 ? -9.724 -8.342 16.429 1.00 61.16 195 GLU A C 1
ATOM 1619 O O . GLU A 1 195 ? -10.881 -8.761 16.351 1.00 61.16 195 GLU A O 1
ATOM 1624 N N . VAL A 1 196 ? -9.336 -7.455 17.351 1.00 60.97 196 VAL A N 1
ATOM 1625 C CA . VAL A 1 196 ? -10.204 -6.704 18.253 1.00 60.97 196 VAL A CA 1
ATOM 1626 C C . VAL A 1 196 ? -11.391 -6.235 17.430 1.00 60.97 196 VAL A C 1
ATOM 1628 O O . VAL A 1 196 ? -11.246 -5.357 16.576 1.00 60.97 196 VAL A O 1
ATOM 1631 N N . LYS A 1 197 ? -12.567 -6.844 17.657 1.00 68.00 197 LYS A N 1
ATOM 1632 C CA . LYS A 1 197 ? -13.832 -6.358 17.099 1.00 68.00 197 LYS A CA 1
ATOM 1633 C C . LYS A 1 197 ? -13.811 -4.858 17.328 1.00 68.00 197 LYS A C 1
ATOM 1635 O O . LYS A 1 197 ? -13.756 -4.453 18.490 1.00 68.00 197 LYS A O 1
ATOM 1640 N N . LYS A 1 198 ? -13.766 -4.056 16.256 1.00 69.25 198 LYS A N 1
ATOM 1641 C CA . LYS A 1 198 ? -13.760 -2.595 16.363 1.00 69.25 198 LYS A CA 1
ATOM 1642 C C . LYS A 1 198 ? -15.013 -2.222 17.146 1.00 69.25 198 LYS A C 1
ATOM 1644 O O . LYS A 1 198 ? -16.105 -2.173 16.590 1.00 69.25 198 LYS A O 1
ATOM 1649 N N . ARG A 1 199 ? -14.876 -2.063 18.466 1.00 69.75 199 ARG A N 1
ATOM 1650 C CA . ARG A 1 199 ? -15.971 -1.658 19.336 1.00 69.75 199 ARG A CA 1
ATOM 1651 C C . ARG A 1 199 ? -16.298 -0.249 18.891 1.00 69.75 199 ARG A C 1
ATOM 1653 O O . ARG A 1 199 ? -15.464 0.645 19.022 1.00 69.75 199 ARG A O 1
ATOM 1660 N N . THR A 1 200 ? -17.483 -0.065 18.325 1.00 74.06 200 THR A N 1
ATOM 1661 C CA . THR A 1 200 ? -18.000 1.258 17.999 1.00 74.06 200 THR A CA 1
ATOM 1662 C C . THR A 1 200 ? -17.977 2.082 19.284 1.00 74.06 200 THR A C 1
ATOM 1664 O O . THR A 1 200 ? -18.752 1.817 20.204 1.00 74.06 200 THR A O 1
ATOM 1667 N N . ARG A 1 201 ? -17.051 3.043 19.396 1.00 74.50 201 ARG A N 1
ATOM 1668 C CA . ARG A 1 201 ? -17.040 3.985 20.520 1.00 74.50 201 ARG A CA 1
ATOM 1669 C C . ARG A 1 201 ? -18.322 4.808 20.426 1.00 74.50 201 ARG A C 1
ATOM 1671 O O . ARG A 1 201 ? -18.447 5.647 19.541 1.00 74.50 201 ARG A O 1
ATOM 1678 N N . ARG A 1 202 ? -19.275 4.578 21.331 1.00 75.62 202 ARG A N 1
ATOM 1679 C CA . ARG A 1 202 ? -20.416 5.482 21.516 1.00 75.62 202 ARG A CA 1
ATOM 1680 C C . ARG A 1 202 ? -19.939 6.652 22.366 1.00 75.62 202 ARG A C 1
ATOM 1682 O O . ARG A 1 202 ? -19.796 6.524 23.576 1.00 75.62 202 ARG A O 1
ATOM 1689 N N . ASN A 1 203 ? -19.616 7.765 21.720 1.00 75.56 203 ASN A N 1
ATOM 1690 C CA . ASN A 1 203 ? -19.309 9.008 22.413 1.00 75.56 203 ASN A CA 1
ATOM 1691 C C . ASN A 1 203 ? -20.635 9.731 22.684 1.00 75.56 203 ASN A C 1
ATOM 1693 O O . ASN A 1 203 ? -21.238 10.256 21.755 1.00 75.56 203 ASN A O 1
ATOM 1697 N N . ILE A 1 204 ? -21.120 9.705 23.926 1.00 79.25 204 ILE A N 1
ATOM 1698 C CA . ILE A 1 204 ? -22.281 10.504 24.333 1.00 79.25 204 ILE A CA 1
ATOM 1699 C C . ILE A 1 204 ? -21.746 11.624 25.222 1.00 79.25 204 ILE A C 1
ATOM 1701 O O . ILE A 1 204 ? -21.322 11.377 26.348 1.00 79.25 204 ILE A O 1
ATOM 1705 N N . LYS A 1 205 ? -21.727 12.850 24.695 1.00 79.44 205 LYS A N 1
ATOM 1706 C CA . LYS A 1 205 ? -21.356 14.063 25.430 1.00 79.44 205 LYS A CA 1
ATOM 1707 C C . LYS A 1 205 ? -22.580 14.955 25.560 1.00 79.44 205 LYS A C 1
ATOM 1709 O O . LYS A 1 205 ? -23.142 15.366 24.552 1.00 79.44 205 LYS A O 1
ATOM 1714 N N . PHE A 1 206 ? -22.927 15.320 26.789 1.00 74.44 206 PHE A N 1
ATOM 1715 C CA . PHE A 1 206 ? -23.854 16.416 27.055 1.00 74.44 206 PHE A CA 1
ATOM 1716 C C . PHE A 1 206 ? -23.302 17.314 28.155 1.00 74.44 206 PHE A C 1
ATOM 1718 O O . PHE A 1 206 ? -23.485 17.033 29.334 1.00 74.44 206 PHE A O 1
ATOM 1725 N N . GLN A 1 207 ? -22.672 18.417 27.757 1.00 71.38 207 GLN A N 1
ATOM 1726 C CA . GLN A 1 207 ? -22.561 19.624 28.576 1.00 71.38 207 GLN A CA 1
ATOM 1727 C C . GLN A 1 207 ? -22.715 20.825 27.640 1.00 71.38 207 GLN A C 1
ATOM 1729 O O . GLN A 1 207 ? -21.836 21.109 26.830 1.00 71.38 207 GLN A O 1
ATOM 1734 N N . ARG A 1 208 ? -23.882 21.474 27.698 1.00 73.56 208 ARG A N 1
ATOM 1735 C CA . ARG A 1 208 ? -24.153 22.755 27.036 1.00 73.56 208 ARG A CA 1
ATOM 1736 C C . ARG A 1 208 ? -24.203 23.826 28.119 1.00 73.56 208 ARG A C 1
ATOM 1738 O O . ARG A 1 208 ? -24.903 23.638 29.112 1.00 73.56 208 ARG A O 1
ATOM 1745 N N . ALA A 1 209 ? -23.458 24.911 27.934 1.00 71.56 209 ALA A N 1
ATOM 1746 C CA . ALA A 1 209 ? -23.597 26.100 28.764 1.00 71.56 209 ALA A CA 1
ATOM 1747 C C . ALA A 1 209 ? -24.945 26.769 28.456 1.00 71.56 209 ALA A C 1
ATOM 1749 O O . ALA A 1 209 ? -25.344 26.847 27.294 1.00 71.56 209 ALA A O 1
ATOM 1750 N N . ILE A 1 210 ? -25.649 27.216 29.494 1.00 78.38 210 ILE A N 1
ATOM 1751 C CA . ILE A 1 210 ? -26.904 27.962 29.376 1.00 78.38 210 ILE A CA 1
ATOM 1752 C C . ILE A 1 210 ? -26.617 29.371 29.895 1.00 78.38 210 ILE A C 1
ATOM 1754 O O . ILE A 1 210 ? -26.132 29.529 31.012 1.00 78.38 210 ILE A O 1
ATOM 1758 N N . THR A 1 211 ? -26.867 30.394 29.079 1.00 81.50 211 THR A N 1
ATOM 1759 C CA . THR A 1 211 ? -26.679 31.798 29.469 1.00 81.50 211 THR A CA 1
ATOM 1760 C C . THR A 1 211 ? -27.661 32.170 30.580 1.00 81.50 211 THR A C 1
ATOM 1762 O O . THR A 1 211 ? -28.859 31.939 30.435 1.00 81.50 211 THR A O 1
ATOM 1765 N N . GLY A 1 212 ? -27.162 32.747 31.676 1.00 81.31 212 GLY A N 1
ATOM 1766 C CA . GLY A 1 212 ? -27.981 33.210 32.804 1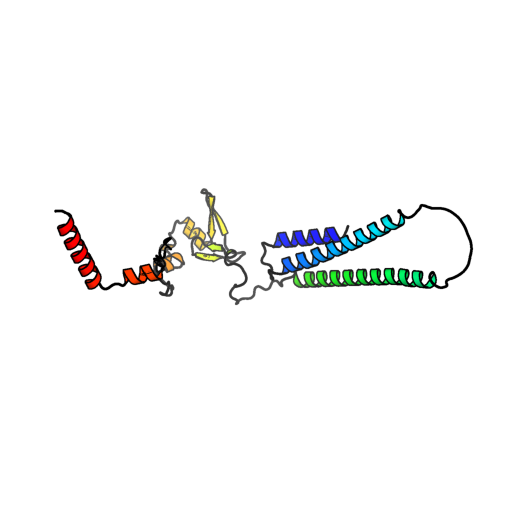.00 81.31 212 GLY A CA 1
ATOM 1767 C C . GLY A 1 212 ? -28.130 32.230 33.975 1.00 81.31 212 GLY A C 1
ATOM 1768 O O . GLY A 1 212 ? -28.759 32.592 34.961 1.00 81.31 212 GLY A O 1
ATOM 1769 N N . VAL A 1 213 ? -27.549 31.023 33.912 1.00 82.12 213 VAL A N 1
ATOM 1770 C CA . VAL A 1 213 ? -27.527 30.078 35.046 1.00 82.12 213 VAL A CA 1
ATOM 1771 C C . VAL A 1 213 ? -26.154 29.420 35.142 1.00 82.12 213 VAL A C 1
ATOM 1773 O O . VAL A 1 213 ? -25.646 28.876 34.159 1.00 82.12 213 VAL A O 1
ATOM 1776 N N . THR A 1 214 ? -25.540 29.445 36.326 1.00 85.50 214 THR A N 1
ATOM 1777 C CA . THR A 1 214 ? -24.233 28.808 36.523 1.00 85.50 214 THR A CA 1
ATOM 1778 C C . THR A 1 214 ? -24.354 27.280 36.539 1.00 85.50 214 THR A C 1
ATOM 1780 O O . THR A 1 214 ? -25.379 26.707 36.913 1.00 85.50 214 THR A O 1
ATOM 1783 N N . TRP A 1 215 ? -23.290 26.574 36.144 1.00 79.62 215 TRP A N 1
ATOM 1784 C CA . TRP A 1 215 ? -23.278 25.103 36.135 1.00 79.62 215 TRP A CA 1
ATOM 1785 C C . TRP A 1 215 ? -23.595 24.494 37.513 1.00 79.62 215 TRP A C 1
ATOM 1787 O O . TRP A 1 215 ? -24.298 23.482 37.600 1.00 79.62 215 TRP A O 1
ATOM 1797 N N . ASN A 1 216 ? -23.132 25.142 38.584 1.00 83.38 216 ASN A N 1
ATOM 1798 C CA . ASN A 1 216 ? -23.327 24.690 39.960 1.00 83.38 216 ASN A CA 1
ATOM 1799 C C . ASN A 1 216 ? -24.799 24.756 40.385 1.00 83.38 216 ASN A C 1
ATOM 1801 O O . ASN A 1 216 ? -25.294 23.819 41.009 1.00 83.38 216 ASN A O 1
ATOM 1805 N N . GLU A 1 217 ? -25.532 25.795 39.981 1.00 84.50 217 GLU A N 1
ATOM 1806 C CA . GLU A 1 217 ? -26.970 25.912 40.253 1.00 84.50 217 GLU A CA 1
ATOM 1807 C C . GLU A 1 217 ? -27.786 24.833 39.530 1.00 84.50 217 GLU A C 1
ATOM 1809 O O . GLU A 1 217 ? -28.704 24.245 40.109 1.00 84.50 217 GLU A O 1
ATOM 1814 N N . ILE A 1 218 ? -27.436 24.524 38.276 1.00 84.25 218 ILE A N 1
ATOM 1815 C CA . ILE A 1 218 ? -28.101 23.463 37.505 1.00 84.25 218 ILE A CA 1
ATOM 1816 C C . ILE A 1 218 ? -27.845 22.102 38.160 1.00 84.25 218 ILE A C 1
ATOM 1818 O O . ILE A 1 218 ? -28.765 21.290 38.278 1.00 84.25 218 ILE A O 1
ATOM 1822 N N . LEU A 1 219 ? -26.610 21.838 38.593 1.00 85.81 219 LEU A N 1
ATOM 1823 C CA . LEU A 1 219 ? -26.256 20.594 39.274 1.00 85.81 219 LEU A CA 1
ATOM 1824 C C . LEU A 1 219 ? -26.986 20.463 40.616 1.00 85.81 219 LEU A C 1
ATOM 1826 O O . LEU A 1 219 ? -27.549 19.405 40.894 1.00 85.81 219 LEU A O 1
ATOM 1830 N N . ALA A 1 220 ? -27.039 21.543 41.398 1.00 87.31 220 ALA A N 1
ATOM 1831 C CA . ALA A 1 220 ? -27.737 21.580 42.676 1.00 87.31 220 ALA A CA 1
ATOM 1832 C C . ALA A 1 220 ? -29.230 21.267 42.508 1.00 87.31 220 ALA A C 1
ATOM 1834 O O . ALA A 1 220 ? -29.740 20.381 43.187 1.00 87.31 220 ALA A O 1
ATOM 1835 N N . LYS A 1 221 ? -29.915 21.903 41.544 1.00 86.00 221 LYS A N 1
ATOM 1836 C CA . LYS A 1 221 ? -31.332 21.620 41.243 1.00 86.00 221 LYS A CA 1
ATOM 1837 C C . LYS A 1 221 ? -31.549 20.201 40.712 1.00 86.00 221 LYS A C 1
ATOM 1839 O O . LYS A 1 221 ? -32.511 19.539 41.094 1.00 86.00 221 LYS A O 1
ATOM 1844 N N . ARG A 1 222 ? -30.654 19.703 39.851 1.00 85.00 222 ARG A N 1
ATOM 1845 C CA . ARG A 1 222 ? -30.744 18.348 39.277 1.00 85.00 222 ARG A CA 1
ATOM 1846 C C . ARG A 1 222 ? -30.601 17.258 40.340 1.00 85.00 222 ARG A C 1
ATOM 1848 O O . ARG A 1 222 ? -31.302 16.250 40.267 1.00 85.00 222 ARG A O 1
ATOM 1855 N N . ASN A 1 223 ? -29.723 17.475 41.316 1.00 89.44 223 ASN A N 1
ATOM 1856 C CA . ASN A 1 223 ? -29.412 16.508 42.366 1.00 89.44 223 ASN A CA 1
ATOM 1857 C C . ASN A 1 223 ? -30.363 16.584 43.574 1.00 89.44 223 ASN A C 1
ATOM 1859 O O . ASN A 1 223 ? -30.194 15.819 44.520 1.00 89.44 223 ASN A O 1
ATOM 1863 N N . GLN A 1 224 ? -31.377 17.460 43.560 1.00 90.94 224 GLN A N 1
ATOM 1864 C CA . GLN A 1 224 ? -32.393 17.494 44.614 1.00 90.94 224 GLN A CA 1
ATOM 1865 C C . GLN A 1 224 ? -33.115 16.149 44.722 1.00 90.94 224 GLN A C 1
ATOM 1867 O O . GLN A 1 224 ? -33.538 15.560 43.718 1.00 90.94 224 GLN A O 1
ATOM 1872 N N . GLN A 1 225 ? -33.304 15.680 45.953 1.00 91.81 225 GLN A N 1
ATOM 1873 C CA . GLN A 1 225 ? -33.990 14.419 46.212 1.00 91.81 225 GLN A CA 1
ATOM 1874 C C . GLN A 1 225 ? -35.428 14.443 45.658 1.00 91.81 225 GLN A C 1
ATOM 1876 O O . GLN A 1 225 ? -36.071 15.499 45.610 1.00 91.81 225 GLN A O 1
ATOM 1881 N N . PRO A 1 226 ? -35.951 13.297 45.188 1.00 92.12 226 PRO A N 1
ATOM 1882 C CA . PRO A 1 226 ? -37.275 13.227 44.578 1.00 92.12 226 PRO A CA 1
ATOM 1883 C C . PRO A 1 226 ? -38.395 13.598 45.557 1.00 92.12 226 PRO A C 1
ATOM 1885 O O . PRO A 1 226 ? -39.429 14.090 45.116 1.00 92.12 226 PRO A O 1
ATOM 1888 N N . GLU A 1 227 ? -38.189 13.420 46.863 1.00 92.69 227 GLU A N 1
ATOM 1889 C CA . GLU A 1 227 ? -39.142 13.824 47.904 1.00 92.69 227 GLU A CA 1
ATOM 1890 C C . GLU A 1 227 ? -39.296 15.343 47.983 1.00 92.69 227 GLU A C 1
ATOM 1892 O O . GLU A 1 227 ? -40.412 15.848 47.886 1.00 92.69 227 GLU A O 1
ATOM 1897 N N . PHE A 1 228 ? -38.184 16.082 48.014 1.00 92.69 228 PHE A N 1
ATOM 1898 C CA . PHE A 1 228 ? -38.199 17.547 47.985 1.00 92.69 228 PHE A CA 1
ATOM 1899 C C . PHE A 1 228 ? -38.901 18.084 46.726 1.00 92.69 228 PHE A C 1
ATOM 1901 O O . PHE A 1 228 ? -39.718 19.002 46.786 1.00 92.69 228 PHE A O 1
ATOM 1908 N N . ARG A 1 229 ? -38.662 17.438 45.576 1.00 90.50 229 ARG A N 1
ATOM 1909 C CA . ARG A 1 229 ? -39.327 17.775 44.306 1.00 90.50 229 ARG A CA 1
ATOM 1910 C C . ARG A 1 229 ? -40.823 17.451 44.289 1.00 90.50 229 ARG A C 1
ATOM 1912 O O . ARG A 1 229 ? -41.549 18.050 43.494 1.00 90.50 229 ARG A O 1
ATOM 1919 N N . LYS A 1 230 ? -41.284 16.478 45.081 1.00 93.94 230 LYS A N 1
ATOM 1920 C CA . LYS A 1 230 ? -42.710 16.146 45.234 1.00 93.94 230 LYS A CA 1
ATOM 1921 C C . LYS A 1 230 ? -43.397 17.126 46.181 1.00 93.94 230 LYS A C 1
ATOM 1923 O O . LYS A 1 230 ? -44.477 17.591 45.837 1.00 93.94 230 LYS A O 1
ATOM 1928 N N . ALA A 1 231 ? -42.750 17.482 47.290 1.00 93.62 231 ALA A N 1
ATOM 1929 C CA . ALA A 1 231 ? -43.251 18.472 48.240 1.00 93.62 231 ALA A CA 1
ATOM 1930 C C . ALA A 1 231 ? -43.486 19.832 47.561 1.00 93.62 231 ALA A C 1
ATOM 1932 O O . ALA A 1 231 ? -44.618 20.302 47.534 1.00 93.62 231 ALA A O 1
ATOM 1933 N N . GLN A 1 232 ? -42.482 20.374 46.853 1.00 92.44 232 GLN A N 1
ATOM 1934 C CA . GLN A 1 232 ? -42.647 21.628 46.096 1.00 92.44 232 GLN A CA 1
ATOM 1935 C C . GLN A 1 232 ? -43.794 21.580 45.078 1.00 92.44 232 GLN A C 1
ATOM 1937 O O . GLN A 1 232 ? -44.502 22.568 44.899 1.00 92.44 232 GLN A O 1
ATOM 1942 N N . ARG A 1 233 ? -43.998 20.440 44.403 1.00 92.88 233 ARG A N 1
ATOM 1943 C CA . ARG A 1 233 ? -45.120 20.277 43.464 1.00 92.88 233 ARG A CA 1
ATOM 1944 C C . ARG A 1 233 ? -46.467 20.275 44.173 1.00 92.88 233 ARG A C 1
ATOM 1946 O O . ARG A 1 233 ? -47.410 20.868 43.667 1.00 92.88 233 ARG A O 1
ATOM 1953 N N . GLN A 1 234 ? -46.572 19.595 45.310 1.00 93.38 234 GLN A N 1
ATOM 1954 C CA . GLN A 1 234 ? -47.808 19.556 46.085 1.00 93.38 234 GLN A CA 1
ATOM 1955 C C . GLN A 1 234 ? -48.151 20.934 46.645 1.00 93.38 234 GLN A C 1
ATOM 1957 O O . GLN A 1 234 ? -49.306 21.336 46.563 1.00 93.38 234 GLN A O 1
ATOM 1962 N N . ASP A 1 235 ? -47.161 21.673 47.137 1.00 92.81 235 ASP A N 1
ATOM 1963 C CA . ASP A 1 235 ? -47.359 23.030 47.643 1.00 92.81 235 ASP A CA 1
ATOM 1964 C C . ASP A 1 235 ? -47.768 23.993 46.524 1.00 92.81 235 ASP A C 1
ATOM 1966 O O . ASP A 1 235 ? -48.718 24.754 46.690 1.00 92.81 235 ASP A O 1
ATOM 1970 N N . ALA A 1 236 ? -47.144 23.894 45.345 1.00 92.12 236 ALA A N 1
ATOM 1971 C CA . ALA A 1 236 ? -47.554 24.661 44.170 1.00 92.12 236 ALA A CA 1
ATOM 1972 C C . ALA A 1 236 ? -48.983 24.317 43.714 1.00 92.12 236 ALA A C 1
ATOM 1974 O O . ALA A 1 236 ? -49.760 25.218 43.410 1.00 92.12 236 ALA A O 1
ATOM 1975 N N . ASN A 1 237 ? -49.359 23.034 43.708 1.00 91.81 237 ASN A N 1
ATOM 1976 C CA . ASN A 1 237 ? -50.714 22.604 43.353 1.00 91.81 237 ASN A CA 1
ATOM 1977 C C . ASN A 1 237 ? -51.755 23.095 44.366 1.00 91.81 237 ASN A C 1
ATOM 1979 O O . ASN A 1 237 ? -52.831 23.535 43.970 1.00 91.81 237 ASN A O 1
ATOM 1983 N N . LYS A 1 238 ? -51.432 23.049 45.664 1.00 91.00 238 LYS A N 1
ATOM 1984 C CA . LYS A 1 238 ? -52.282 23.605 46.724 1.00 91.00 238 LYS A CA 1
ATOM 1985 C C . LYS A 1 238 ? -52.448 25.110 46.542 1.00 91.00 238 LYS A C 1
ATOM 1987 O O . LYS A 1 238 ? -53.571 25.596 46.516 1.00 91.00 238 LYS A O 1
ATOM 1992 N N . TYR A 1 239 ? -51.352 25.837 46.344 1.00 90.94 239 TYR A N 1
ATOM 1993 C CA . TYR A 1 239 ? -51.385 27.280 46.113 1.00 90.94 239 TYR A CA 1
ATOM 1994 C C . TYR A 1 239 ? -52.204 27.649 44.867 1.00 90.94 239 TYR A C 1
ATOM 1996 O O . TYR A 1 239 ? -53.049 28.538 44.921 1.00 90.94 239 TYR A O 1
ATOM 2004 N N . ALA A 1 240 ? -52.030 26.915 43.766 1.00 88.75 240 ALA A N 1
ATOM 2005 C CA . ALA A 1 240 ? -52.828 27.095 42.557 1.00 88.75 240 ALA A CA 1
ATOM 2006 C C . ALA A 1 240 ? -54.319 26.831 42.805 1.00 88.75 240 ALA A C 1
ATOM 2008 O O . ALA A 1 240 ? -55.153 27.593 42.334 1.00 88.75 240 ALA A O 1
ATOM 2009 N N . SER A 1 241 ? -54.660 25.791 43.573 1.00 86.56 241 SER A N 1
ATOM 2010 C CA . SER A 1 241 ? -56.056 25.487 43.910 1.00 86.56 241 SER A CA 1
ATOM 2011 C C . SER A 1 241 ? -56.718 26.552 44.786 1.00 86.56 241 SER A C 1
ATOM 2013 O O . SER A 1 241 ? -57.924 26.742 44.693 1.00 86.56 241 SER A O 1
ATOM 2015 N N . ILE A 1 242 ? -55.933 27.262 45.601 1.00 85.44 242 ILE A N 1
ATOM 2016 C CA . ILE A 1 242 ? -56.412 28.346 46.466 1.00 85.44 242 ILE A CA 1
ATOM 2017 C C . ILE A 1 242 ? -56.645 29.630 45.659 1.00 85.44 242 ILE A C 1
ATOM 2019 O O . ILE A 1 242 ? -57.617 30.323 45.912 1.00 85.44 242 ILE A O 1
ATOM 2023 N N . ASN A 1 243 ? -55.793 29.927 44.674 1.00 75.94 243 ASN A N 1
ATOM 2024 C CA . ASN A 1 243 ? -55.882 31.146 43.856 1.00 75.94 243 ASN A CA 1
ATOM 2025 C C . ASN A 1 243 ? -56.776 31.017 42.606 1.00 75.94 243 ASN A C 1
ATOM 2027 O O . ASN A 1 243 ? -56.854 31.954 41.813 1.00 75.94 243 ASN A O 1
ATOM 2031 N N . LEU A 1 244 ? -57.381 29.849 42.377 1.00 63.44 244 LEU A N 1
ATOM 2032 C CA . LEU A 1 244 ? -58.327 29.601 41.278 1.00 63.44 244 LEU A CA 1
ATOM 2033 C C . LEU A 1 244 ? -59.801 29.769 41.701 1.00 63.44 244 LEU A C 1
ATOM 2035 O O . LEU A 1 244 ? -60.687 29.525 40.881 1.00 63.44 244 LEU A O 1
ATOM 2039 N N . PHE A 1 245 ? -60.050 30.200 42.940 1.00 54.41 245 PHE A N 1
ATOM 2040 C CA . PHE A 1 245 ? -61.337 30.657 43.472 1.00 54.41 245 PHE A CA 1
ATOM 2041 C C . PHE A 1 245 ? -61.204 32.104 43.952 1.00 54.41 245 PHE A C 1
ATOM 2043 O O . PHE A 1 245 ? -62.224 32.824 43.887 1.00 54.41 245 PHE A O 1
#

pLDDT: mean 71.87, std 17.74, range [39.5, 96.75]

Sequence (245 aa):
MFFFCSNIIFIHSGCKYSNDCPIQPLLIIYHLIGGGVGSLFWLWLMLRALRRRRQESGLEDDDDTDYDAHLEDSSSGQRLKDNGIWFMELLAFIFLLVSFSMGNYWTWSIFWPARDMTETQPIDWCNHSLLEICNYSGYKIYPGHGKRVVKVDGKVHIYLNSKCQRSADMRRNPRRVTWTVYYRRKHKKGASEQEVKKRTRRNIKFQRAITGVTWNEILAKRNQQPEFRKAQRQDANKYASINLF

Secondary structure (DSSP, 8-state):
-HHHHHHHHHHHHHHHGGGS--S-TTHHHHHHHHHHHHHHHHHHHHHHHHHHHHHTTS---------------SHHHHHHHHHHHHHHHHHHHHHHHHHHHHHHHHHHHHS-------S-----SS-TTSSEE-TTT--EE-TT-SEEEE-TTS-EEEESSHHHHHHHHTT--GGG-TTSHHHHHHTTTT--TT----------------TTS-HHHHHHHHTS-HHHHHHHHHHHHHHHHHTT-